Protein AF-A0A2Z6NHW0-F1 (afdb_monomer)

Foldseek 3Di:
DPPVPDPCVLLPDLVSLVVLLCQQVDPCQHQVNLVVLLCVCVVCLPVVLVVVVVVLVVVLVVVVVVVVVVVVVPPPDDDDDPPVVVVVVVVVSVVVVVVSVVVRDD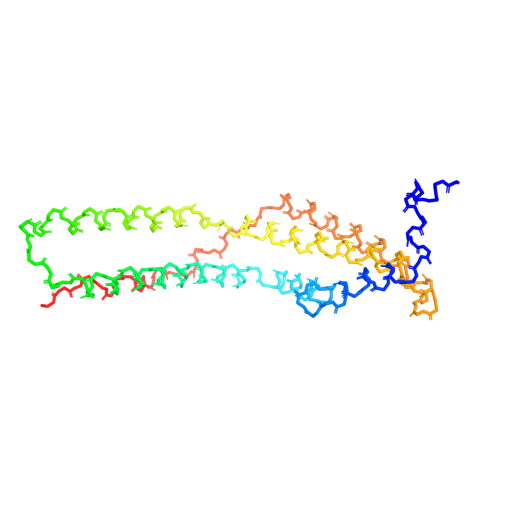SLRVSLVSLVVSLVSNLSNLVSCLRRPDCVVDPPVRSVVSVVVNVVSVVVSVVSVPDDDDPPPPPDDDDDDPVVVPPDDD

Solvent-accessible surface area (backbone atoms only — not comparable to full-atom values): 11177 Å² total; per-residue (Å²): 132,82,74,86,78,45,83,71,59,54,70,73,38,65,67,54,34,50,54,57,49,50,54,32,65,31,83,86,71,3,37,69,37,32,50,52,54,48,50,53,43,70,75,39,52,66,60,53,45,51,51,54,51,50,53,51,52,51,53,50,52,55,54,51,54,59,55,54,56,59,53,69,78,56,75,85,70,90,74,90,72,68,77,70,57,61,52,55,58,50,53,55,46,52,51,52,54,50,52,50,61,70,64,57,67,52,68,58,57,46,51,54,50,53,49,50,60,37,47,53,53,36,46,53,29,51,53,49,48,68,73,52,53,59,70,90,80,47,58,69,77,63,57,63,48,50,62,54,50,48,53,50,51,52,52,48,51,57,50,56,72,71,52,80,71,78,82,89,74,78,87,69,71,94,72,72,66,79,75,66,77,78,74,78,85,129

Sequence (186 aa):
MKVDSYRCLNDVFLDYRASNLLRCFAPLSGWKHCLKSMIVLLEDPSKQYRSYKLDIENSIMSSIQFVRQKHDDTEHVKNDNPVKRDQHTKDEYLSYKENIKNSIMTLERFVKQKFSDIGEKLKVCMQTLYTHLPTSLIPFEEMKKIPIAIDLLTSLESSLSKAKLKQTLDDYADGESIFDCLGRPY

Mean predicted aligned error: 12.7 Å

Organism: Trifolium subterraneum (NCBI:txid3900)

Structure (mmCIF, N/CA/C/O backbone):
data_AF-A0A2Z6NHW0-F1
#
_entry.id   AF-A0A2Z6NHW0-F1
#
loop_
_atom_site.group_PDB
_atom_site.id
_atom_site.type_symbol
_atom_site.label_atom_id
_atom_site.label_alt_id
_atom_site.label_comp_id
_atom_site.label_asym_id
_atom_site.label_entity_id
_atom_site.label_seq_id
_atom_site.pdbx_PDB_ins_code
_atom_site.Cartn_x
_atom_site.Cartn_y
_atom_site.Cartn_z
_atom_site.occupancy
_atom_site.B_iso_or_equiv
_atom_site.auth_seq_id
_atom_site.auth_comp_id
_atom_site.auth_asym_id
_atom_site.auth_atom_id
_atom_site.pdbx_PDB_model_num
ATOM 1 N N . MET A 1 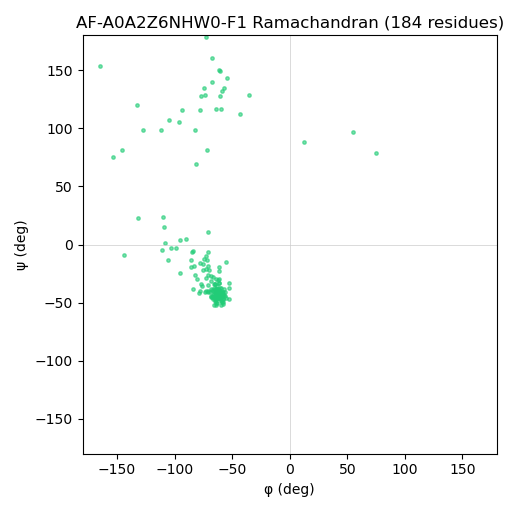1 ? 41.801 -9.537 -11.442 1.00 47.91 1 MET A N 1
ATOM 2 C CA . MET A 1 1 ? 40.993 -8.299 -11.367 1.00 47.91 1 MET A CA 1
ATOM 3 C C . MET A 1 1 ? 39.678 -8.672 -10.689 1.00 47.91 1 MET A C 1
ATOM 5 O O . MET A 1 1 ? 39.006 -9.550 -11.208 1.00 47.91 1 MET A O 1
ATOM 9 N N . LYS A 1 2 ? 39.374 -8.152 -9.488 1.00 49.69 2 LYS A N 1
ATOM 10 C CA . LYS A 1 2 ? 38.121 -8.470 -8.771 1.00 49.69 2 LYS A CA 1
ATOM 11 C C . LYS A 1 2 ? 37.019 -7.576 -9.325 1.00 49.69 2 LYS A C 1
ATOM 13 O O . LYS A 1 2 ? 36.951 -6.400 -8.995 1.00 49.69 2 LYS A O 1
ATOM 18 N N . VAL A 1 3 ? 36.238 -8.132 -10.236 1.00 60.50 3 VAL A N 1
ATOM 19 C CA . VAL A 1 3 ? 35.175 -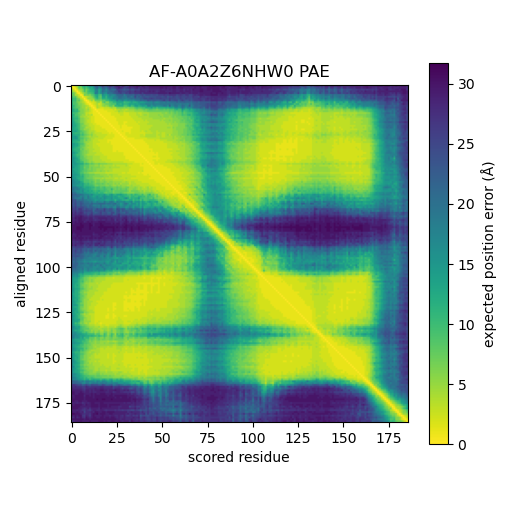7.432 -10.965 1.00 60.50 3 VAL A CA 1
ATOM 20 C C . VAL A 1 3 ? 33.940 -7.197 -10.067 1.00 60.50 3 VAL A C 1
ATOM 22 O O . VAL A 1 3 ? 33.164 -6.276 -10.303 1.00 60.50 3 VAL A O 1
ATOM 25 N N . ASP A 1 4 ? 33.849 -7.920 -8.948 1.00 59.28 4 ASP A N 1
ATOM 26 C CA . ASP A 1 4 ? 32.742 -7.881 -7.979 1.00 59.28 4 ASP A CA 1
ATOM 27 C C . ASP A 1 4 ? 32.657 -6.589 -7.138 1.00 59.28 4 ASP A C 1
ATOM 29 O O . ASP A 1 4 ? 31.718 -6.410 -6.365 1.00 59.28 4 ASP A O 1
ATOM 33 N N . SER A 1 5 ? 33.630 -5.673 -7.241 1.00 60.44 5 SER A N 1
ATOM 34 C CA . SER A 1 5 ? 33.655 -4.441 -6.434 1.00 60.44 5 SER A CA 1
ATOM 35 C C . SER A 1 5 ? 32.818 -3.289 -7.002 1.00 60.44 5 SER A C 1
ATOM 37 O O . SER A 1 5 ? 32.700 -2.247 -6.355 1.00 60.44 5 SER A O 1
ATOM 39 N N . TYR A 1 6 ? 32.241 -3.435 -8.199 1.00 67.94 6 TYR A N 1
ATOM 40 C CA . TYR A 1 6 ? 31.422 -2.394 -8.826 1.00 67.94 6 TYR A CA 1
ATOM 41 C C . TYR A 1 6 ? 29.935 -2.638 -8.553 1.00 67.94 6 TYR A C 1
ATOM 43 O O . TYR A 1 6 ? 29.317 -3.495 -9.176 1.00 67.94 6 TYR A O 1
ATOM 51 N N . ARG A 1 7 ? 29.332 -1.843 -7.653 1.00 60.62 7 ARG A N 1
ATOM 52 C CA . ARG A 1 7 ? 27.903 -1.956 -7.283 1.00 60.62 7 ARG A CA 1
ATOM 53 C C . ARG A 1 7 ? 26.945 -1.935 -8.481 1.00 60.62 7 ARG A C 1
ATOM 55 O O . ARG A 1 7 ? 25.938 -2.626 -8.442 1.00 60.62 7 ARG A O 1
ATOM 62 N N . CYS A 1 8 ? 27.281 -1.193 -9.535 1.00 62.97 8 CYS A N 1
ATOM 63 C CA . CYS A 1 8 ? 26.443 -1.049 -10.728 1.00 62.97 8 CYS A CA 1
ATOM 64 C C . CYS A 1 8 ? 26.643 -2.174 -11.757 1.00 62.97 8 CYS A C 1
ATOM 66 O O . CYS A 1 8 ? 25.939 -2.220 -12.761 1.00 62.97 8 CYS A O 1
ATOM 68 N N . LEU A 1 9 ? 27.617 -3.071 -11.554 1.00 75.69 9 LEU A N 1
ATOM 69 C CA . LEU A 1 9 ? 27.847 -4.179 -12.481 1.00 75.69 9 LEU A CA 1
ATOM 70 C C . LEU A 1 9 ? 26.750 -5.241 -12.364 1.00 75.69 9 LEU A C 1
ATOM 72 O O . LEU A 1 9 ? 26.410 -5.890 -13.344 1.00 75.69 9 LEU A O 1
ATOM 76 N N . ASN A 1 10 ? 26.135 -5.381 -11.191 1.00 69.88 10 ASN A N 1
ATOM 77 C CA . ASN A 1 10 ? 25.020 -6.310 -11.036 1.00 69.88 10 ASN A CA 1
ATOM 78 C C . ASN A 1 10 ? 23.826 -5.929 -11.926 1.00 69.88 10 ASN A C 1
ATOM 80 O O . ASN A 1 10 ? 23.131 -6.806 -12.434 1.00 69.88 10 ASN A O 1
ATOM 84 N N . ASP A 1 11 ? 23.650 -4.634 -12.197 1.00 70.81 11 ASP A N 1
ATOM 85 C CA . ASP A 1 11 ? 22.531 -4.108 -12.979 1.00 70.81 11 ASP A CA 1
ATOM 86 C C . ASP A 1 11 ? 22.611 -4.441 -14.479 1.00 70.81 11 ASP A C 1
ATOM 88 O O . ASP A 1 11 ? 21.583 -4.389 -15.157 1.00 70.81 11 ASP A O 1
ATOM 92 N N . VAL A 1 12 ? 23.785 -4.816 -15.015 1.00 76.81 12 VAL A N 1
ATOM 93 C CA . VAL A 1 12 ? 23.919 -5.272 -16.417 1.00 76.81 12 VAL A CA 1
ATOM 94 C C . VAL A 1 12 ? 23.572 -6.748 -16.605 1.00 76.81 12 VAL A C 1
ATOM 96 O O . VAL A 1 12 ? 23.258 -7.147 -17.728 1.00 76.81 12 VAL A O 1
ATOM 99 N N . PHE A 1 13 ? 23.558 -7.558 -15.542 1.00 85.25 13 PHE A N 1
ATOM 100 C CA . PHE A 1 13 ? 23.176 -8.965 -15.658 1.00 85.25 13 PHE A CA 1
ATOM 101 C C . PHE A 1 13 ? 21.658 -9.120 -15.772 1.00 85.25 13 PHE A C 1
ATOM 103 O O . PHE A 1 13 ? 20.886 -8.635 -14.939 1.00 85.25 13 PHE A O 1
ATOM 110 N N . LEU A 1 14 ? 21.226 -9.846 -16.805 1.00 87.00 14 LEU A N 1
ATOM 111 C CA . LEU A 1 14 ? 19.809 -10.062 -17.089 1.00 87.00 14 LEU A CA 1
ATOM 112 C C . LEU A 1 14 ? 19.093 -10.771 -15.933 1.00 87.00 14 LEU A C 1
ATOM 114 O O . LEU A 1 14 ? 17.997 -10.357 -15.567 1.00 87.00 14 LEU A O 1
ATOM 118 N N . ASP A 1 15 ? 19.725 -11.773 -15.323 1.00 88.88 15 ASP A N 1
ATOM 119 C CA . ASP A 1 15 ? 19.128 -12.553 -14.233 1.00 88.88 15 ASP A CA 1
ATOM 120 C C . ASP A 1 15 ? 18.857 -11.699 -12.991 1.00 88.88 15 ASP A C 1
ATOM 122 O O . ASP A 1 15 ? 17.810 -11.825 -12.352 1.00 88.88 15 ASP A O 1
ATOM 126 N N . TYR A 1 16 ? 19.760 -10.765 -12.681 1.00 89.56 16 TYR A N 1
ATOM 127 C CA . TYR A 1 16 ? 19.578 -9.824 -11.580 1.00 89.56 16 TYR A CA 1
ATOM 128 C C . TYR A 1 16 ? 18.387 -8.890 -11.840 1.00 89.56 16 TYR A C 1
ATOM 130 O O . TYR A 1 16 ? 17.499 -8.751 -10.993 1.00 89.56 16 TYR A O 1
ATOM 138 N N . ARG A 1 17 ? 18.305 -8.319 -13.051 1.00 89.69 17 ARG A N 1
ATOM 139 C CA . ARG A 1 17 ? 17.165 -7.487 -13.474 1.00 89.69 17 ARG A CA 1
ATOM 140 C C . ARG A 1 17 ? 15.852 -8.268 -13.434 1.00 89.69 17 ARG A C 1
ATOM 142 O O . ARG A 1 17 ? 14.859 -7.764 -12.912 1.00 89.69 17 ARG A O 1
ATOM 149 N N . ALA A 1 18 ? 15.845 -9.492 -13.960 1.00 91.31 18 ALA A N 1
ATOM 150 C CA . ALA A 1 18 ? 14.673 -10.358 -13.993 1.00 91.31 18 ALA A CA 1
ATOM 151 C C . ALA A 1 18 ? 14.190 -10.711 -12.579 1.00 91.31 18 ALA A C 1
ATOM 153 O O . ALA A 1 18 ? 12.994 -10.619 -12.307 1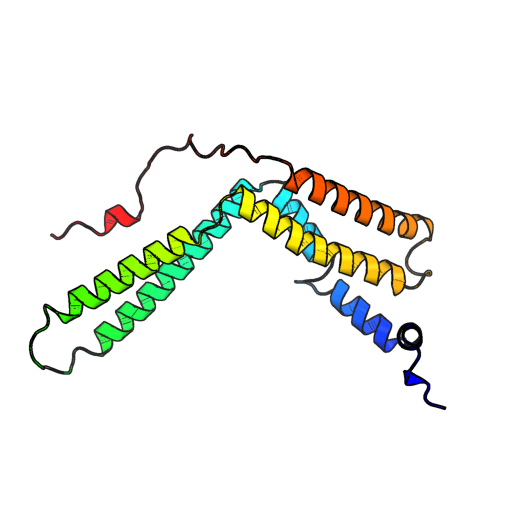.00 91.31 18 ALA A O 1
ATOM 154 N N . SER A 1 19 ? 15.106 -11.027 -11.660 1.00 92.81 19 SER A N 1
ATOM 155 C CA . SER A 1 19 ? 14.791 -11.300 -10.251 1.00 92.81 19 SER A CA 1
ATOM 156 C C . SER A 1 19 ? 14.140 -10.096 -9.557 1.00 92.81 19 SER A C 1
ATOM 158 O O . SER A 1 19 ? 13.097 -10.224 -8.907 1.00 92.81 19 SER A O 1
ATOM 160 N N . ASN A 1 20 ? 14.692 -8.897 -9.756 1.00 92.44 20 ASN A N 1
ATOM 161 C CA . ASN A 1 20 ? 14.129 -7.667 -9.198 1.00 92.44 20 ASN A CA 1
ATOM 162 C C . ASN A 1 20 ? 12.739 -7.346 -9.772 1.00 92.44 20 ASN A C 1
ATOM 164 O O . ASN A 1 20 ? 11.813 -7.011 -9.025 1.00 92.44 20 ASN A O 1
ATOM 168 N N . LEU A 1 21 ? 12.560 -7.506 -11.086 1.00 93.31 21 LEU A N 1
ATOM 169 C CA . LEU A 1 21 ? 11.264 -7.323 -11.739 1.00 93.31 21 LEU A CA 1
ATOM 170 C C . LEU A 1 21 ? 10.234 -8.357 -11.263 1.00 93.31 21 LEU A C 1
ATOM 172 O O . LEU A 1 21 ? 9.097 -7.984 -10.976 1.00 93.31 21 LEU A O 1
ATOM 176 N N . LEU A 1 22 ? 10.618 -9.627 -11.103 1.00 94.94 22 LEU A N 1
ATOM 177 C CA . LEU A 1 22 ? 9.725 -10.693 -10.633 1.00 94.94 22 LEU A CA 1
ATOM 178 C C . LEU A 1 22 ? 9.091 -10.346 -9.280 1.00 94.94 22 LEU A C 1
ATOM 180 O O . LEU A 1 22 ? 7.889 -10.534 -9.091 1.00 94.94 22 LEU A O 1
ATOM 184 N N . ARG A 1 23 ? 9.870 -9.762 -8.361 1.00 94.38 23 ARG A N 1
ATOM 185 C CA . ARG A 1 23 ? 9.359 -9.276 -7.068 1.00 94.38 23 ARG A CA 1
ATOM 186 C C . ARG A 1 23 ? 8.309 -8.176 -7.238 1.00 94.38 23 ARG A C 1
ATOM 188 O O . ARG A 1 23 ? 7.307 -8.181 -6.530 1.00 94.38 23 ARG A O 1
ATOM 195 N N . CYS A 1 24 ? 8.497 -7.271 -8.198 1.00 95.56 24 CYS A N 1
ATOM 196 C CA . CYS A 1 24 ? 7.542 -6.197 -8.485 1.00 95.56 24 CYS A CA 1
ATOM 197 C C . CYS A 1 24 ? 6.249 -6.702 -9.133 1.00 95.56 24 CYS A C 1
ATOM 199 O O . CYS A 1 24 ? 5.209 -6.066 -8.972 1.00 95.56 24 CYS A O 1
ATOM 201 N N . PHE A 1 25 ? 6.287 -7.830 -9.841 1.00 95.00 25 PHE A N 1
ATOM 202 C CA . PHE A 1 25 ? 5.110 -8.448 -10.460 1.00 95.00 25 PHE A CA 1
ATOM 203 C C . PHE A 1 25 ? 4.465 -9.545 -9.598 1.00 95.00 25 PHE A C 1
ATOM 205 O O . PHE A 1 25 ? 3.488 -10.160 -10.026 1.00 95.00 25 PHE A O 1
ATOM 212 N N . ALA A 1 26 ? 4.959 -9.771 -8.376 1.00 95.94 26 ALA A N 1
ATOM 213 C CA . ALA A 1 26 ? 4.407 -10.762 -7.462 1.00 95.94 26 ALA A CA 1
ATOM 214 C C . ALA A 1 26 ? 2.918 -10.474 -7.145 1.00 95.94 26 ALA A C 1
ATOM 216 O O . ALA A 1 26 ? 2.580 -9.345 -6.777 1.00 95.94 26 ALA A O 1
ATOM 217 N N . PRO A 1 27 ? 2.009 -11.468 -7.209 1.00 95.75 27 PRO A N 1
ATOM 218 C CA . PRO A 1 27 ? 0.566 -11.226 -7.080 1.00 95.75 27 PRO A CA 1
ATOM 219 C C . PRO A 1 27 ? 0.115 -10.614 -5.745 1.00 95.75 27 PRO A C 1
ATOM 221 O O . PRO A 1 27 ? -0.889 -9.905 -5.707 1.00 95.75 27 PRO A O 1
ATOM 224 N N . LEU A 1 28 ? 0.839 -10.894 -4.656 1.00 93.81 28 LEU A N 1
ATOM 225 C CA . LEU A 1 28 ? 0.457 -10.521 -3.285 1.00 93.81 28 LEU A CA 1
ATOM 226 C C . LEU A 1 28 ? 1.346 -9.438 -2.659 1.00 93.81 28 LEU A C 1
ATOM 228 O O . LEU A 1 28 ? 1.094 -9.000 -1.544 1.00 93.81 28 LEU A O 1
ATOM 232 N N . SER A 1 29 ? 2.404 -9.017 -3.346 1.00 93.06 29 SER A N 1
ATOM 233 C CA . SER A 1 29 ? 3.377 -8.053 -2.812 1.00 93.06 29 SER A CA 1
ATOM 234 C C . SER A 1 29 ? 3.921 -7.084 -3.857 1.00 93.06 29 SER A C 1
ATOM 236 O O . SER A 1 29 ? 4.590 -6.119 -3.498 1.00 93.06 29 SER A O 1
ATOM 238 N N . GLY A 1 30 ? 3.614 -7.310 -5.133 1.00 96.31 30 GLY A N 1
ATOM 239 C CA . GLY A 1 30 ? 4.035 -6.467 -6.237 1.00 96.31 30 GLY A CA 1
ATOM 240 C C . GLY A 1 30 ? 3.295 -5.133 -6.307 1.00 96.31 30 GLY A C 1
ATOM 241 O O . GLY A 1 30 ? 2.369 -4.850 -5.538 1.00 96.31 30 GLY A O 1
ATOM 242 N N . TRP A 1 31 ? 3.673 -4.316 -7.289 1.00 95.88 31 TRP A N 1
ATOM 243 C CA . TRP A 1 31 ? 3.193 -2.940 -7.434 1.00 95.88 31 TRP A CA 1
ATOM 244 C C . TRP A 1 31 ? 1.671 -2.861 -7.573 1.00 95.88 31 TRP A C 1
ATOM 246 O O . TRP A 1 31 ? 1.042 -2.013 -6.948 1.00 95.88 31 TRP A O 1
ATOM 256 N N . LYS A 1 32 ? 1.057 -3.777 -8.336 1.00 96.44 32 LYS A N 1
ATOM 257 C CA . LYS A 1 32 ? -0.396 -3.798 -8.565 1.00 96.44 32 LYS A CA 1
ATOM 258 C C . LYS A 1 32 ? -1.162 -4.121 -7.285 1.00 96.44 32 LYS A C 1
ATOM 260 O O . LYS A 1 32 ? -2.194 -3.509 -7.020 1.00 96.44 32 LYS A O 1
ATOM 265 N N . HIS A 1 33 ? -0.648 -5.061 -6.491 1.00 97.25 33 HIS A N 1
ATOM 266 C CA . HIS A 1 33 ? -1.216 -5.379 -5.187 1.00 97.25 33 HIS A CA 1
ATOM 267 C C . HIS A 1 33 ? -1.116 -4.171 -4.256 1.00 97.25 33 HIS A C 1
ATOM 269 O O . HIS A 1 33 ? -2.124 -3.744 -3.702 1.00 97.25 33 HIS A O 1
ATOM 275 N N . CYS A 1 34 ? 0.073 -3.574 -4.143 1.00 97.25 34 CYS A N 1
ATOM 276 C CA . CYS A 1 34 ? 0.286 -2.419 -3.276 1.00 97.25 34 CYS A CA 1
ATOM 277 C C . CYS A 1 34 ? -0.573 -1.219 -3.698 1.00 97.25 34 CYS A C 1
ATOM 279 O O . CYS A 1 34 ? -1.179 -0.579 -2.846 1.00 97.25 34 CYS A O 1
ATOM 281 N N . LEU A 1 35 ? -0.701 -0.954 -5.001 1.00 97.06 35 LEU A N 1
ATOM 282 C CA . LEU A 1 35 ? -1.530 0.133 -5.521 1.00 97.06 35 LEU A CA 1
ATOM 283 C C . LEU A 1 35 ? -3.005 -0.094 -5.189 1.00 97.06 35 LEU A C 1
ATOM 285 O O . LEU A 1 35 ? -3.667 0.814 -4.697 1.00 97.06 35 LEU A O 1
ATOM 289 N N . LYS A 1 36 ? -3.507 -1.31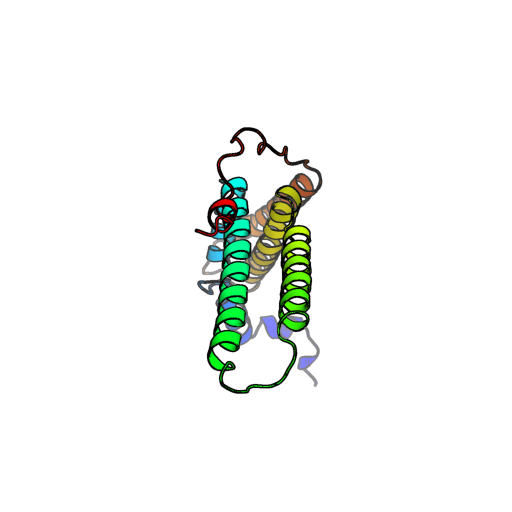6 -5.398 1.00 97.81 36 LYS A N 1
ATOM 290 C CA . LYS A 1 36 ? -4.878 -1.678 -5.025 1.00 97.81 36 LYS A CA 1
ATOM 291 C C . LYS A 1 36 ? -5.108 -1.500 -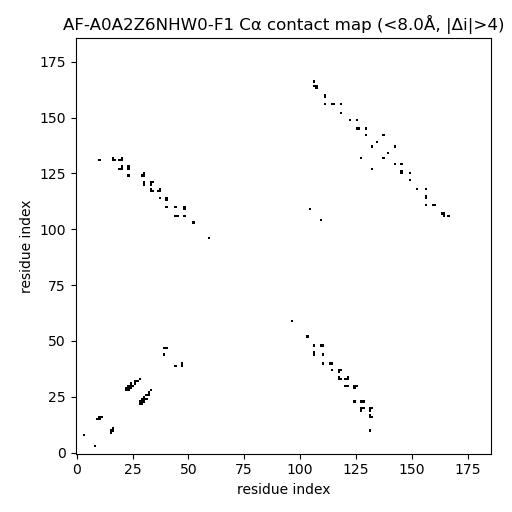3.523 1.00 97.81 36 LYS A C 1
ATOM 293 O O . LYS A 1 36 ? -6.119 -0.927 -3.136 1.00 97.81 36 LYS A O 1
ATOM 298 N N . SER A 1 37 ? -4.170 -1.945 -2.692 1.00 97.06 37 SER A N 1
ATOM 299 C CA . SER A 1 37 ? -4.247 -1.784 -1.237 1.00 97.06 37 SER A CA 1
ATOM 300 C C . SER A 1 37 ? -4.223 -0.311 -0.813 1.00 97.06 37 SER A C 1
ATOM 302 O O . SER A 1 37 ? -4.967 0.064 0.088 1.00 97.06 37 SER A O 1
ATOM 304 N N . MET A 1 38 ? -3.428 0.534 -1.480 1.00 97.50 38 MET A N 1
ATOM 305 C CA . MET A 1 38 ? -3.410 1.981 -1.239 1.00 97.50 38 MET A CA 1
ATOM 306 C C . MET A 1 38 ? -4.752 2.625 -1.599 1.00 97.50 38 MET A C 1
ATOM 308 O O . MET A 1 38 ? -5.296 3.383 -0.804 1.00 97.50 38 MET A O 1
ATOM 312 N N . ILE A 1 39 ? -5.304 2.300 -2.772 1.00 97.06 39 ILE A N 1
ATOM 313 C CA . ILE A 1 39 ? -6.607 2.815 -3.218 1.00 97.06 39 ILE A CA 1
ATOM 314 C C . ILE A 1 39 ? -7.689 2.444 -2.205 1.00 97.06 39 ILE A C 1
ATOM 316 O O . ILE A 1 39 ? -8.375 3.322 -1.700 1.00 97.06 39 ILE A O 1
ATOM 320 N N . VAL A 1 40 ? -7.772 1.166 -1.830 1.00 97.12 40 VAL A N 1
ATOM 321 C CA . VAL A 1 40 ? -8.761 0.679 -0.860 1.00 97.12 40 VAL A CA 1
ATOM 322 C C . VAL A 1 40 ? -8.614 1.363 0.509 1.00 97.12 40 VAL A C 1
ATOM 324 O O . VAL A 1 40 ? -9.620 1.650 1.156 1.00 97.12 40 VAL A O 1
ATOM 327 N N . LEU A 1 41 ? -7.382 1.642 0.956 1.00 95.94 41 LEU A N 1
ATOM 328 C CA . LEU A 1 41 ? -7.133 2.391 2.193 1.00 95.94 41 LEU A CA 1
ATOM 329 C C . LEU A 1 41 ? -7.648 3.832 2.107 1.00 95.94 41 LEU A C 1
ATOM 331 O O . LEU A 1 41 ? -8.189 4.329 3.089 1.00 95.94 41 LEU A O 1
ATOM 335 N N . LEU A 1 42 ? -7.452 4.498 0.967 1.00 93.94 42 LEU A N 1
ATOM 336 C CA . LEU A 1 42 ? -7.827 5.899 0.766 1.00 93.94 42 LEU A CA 1
ATOM 337 C C . LEU A 1 42 ? -9.320 6.088 0.460 1.00 93.94 42 LEU A C 1
ATOM 339 O O . LEU A 1 42 ? -9.871 7.125 0.820 1.00 93.94 42 LEU A O 1
ATOM 343 N N . GLU A 1 43 ? -9.968 5.109 -0.175 1.00 95.44 43 GLU A N 1
ATOM 344 C CA . GLU A 1 43 ? -11.407 5.127 -0.474 1.00 95.44 43 GLU A CA 1
ATOM 345 C C . GLU A 1 43 ? -12.259 5.053 0.798 1.00 95.44 43 GLU A C 1
ATOM 347 O O . GLU A 1 43 ? -13.195 5.834 0.956 1.00 95.44 43 GLU A O 1
ATOM 352 N N . ASP A 1 44 ? -11.935 4.129 1.710 1.00 93.81 44 ASP A N 1
ATOM 353 C CA . ASP A 1 44 ? -12.657 3.975 2.977 1.00 93.81 44 ASP A CA 1
ATOM 354 C C . ASP A 1 44 ? -11.718 3.549 4.126 1.00 93.81 44 ASP A C 1
ATOM 356 O O . ASP A 1 44 ? -11.649 2.368 4.507 1.00 93.81 44 ASP A O 1
ATOM 360 N N . PRO A 1 45 ? -10.997 4.518 4.723 1.00 92.06 45 PRO A N 1
ATOM 361 C CA . PRO A 1 45 ? -10.092 4.252 5.837 1.00 92.06 45 PRO A CA 1
ATOM 362 C C . PRO A 1 45 ? -10.821 3.692 7.067 1.00 92.06 45 PRO A C 1
ATOM 364 O O . PRO A 1 45 ? -10.270 2.873 7.807 1.00 92.06 45 PRO A O 1
ATOM 367 N N . SER A 1 46 ? -12.070 4.115 7.284 1.00 92.19 46 SER A N 1
ATOM 368 C CA . SER A 1 46 ? -12.892 3.709 8.426 1.00 92.19 46 SER A CA 1
ATOM 369 C C . SER A 1 46 ? -13.273 2.236 8.345 1.00 92.19 46 SER A C 1
ATOM 371 O O . SER A 1 46 ? -13.157 1.519 9.341 1.00 92.19 46 SER A O 1
ATOM 373 N N . LYS A 1 47 ? -13.683 1.752 7.169 1.00 93.19 47 LYS A N 1
ATOM 374 C CA . LYS A 1 47 ? -13.982 0.332 6.951 1.00 93.19 47 LYS A CA 1
ATOM 375 C C . LYS A 1 47 ? -12.743 -0.539 7.107 1.00 93.19 47 LYS A C 1
ATOM 377 O O . LYS A 1 47 ? -12.816 -1.552 7.797 1.00 93.19 47 LYS A O 1
ATOM 382 N N . GLN A 1 48 ? -11.607 -0.127 6.544 1.00 94.38 48 GLN A N 1
ATOM 383 C CA . GLN A 1 48 ? -10.334 -0.838 6.726 1.00 94.38 48 GLN A CA 1
ATOM 384 C C . GLN A 1 48 ? -9.943 -0.940 8.204 1.00 94.38 48 GLN A C 1
ATOM 386 O O . GLN A 1 48 ? -9.515 -1.994 8.674 1.00 94.38 48 GLN A O 1
ATOM 391 N N . TYR A 1 49 ? -10.149 0.135 8.959 1.00 94.75 49 TYR A N 1
ATOM 392 C CA . TYR A 1 49 ? -9.894 0.145 10.391 1.00 94.75 49 TYR A CA 1
ATOM 393 C C . TYR A 1 49 ? -10.868 -0.734 11.191 1.00 94.75 49 TYR A C 1
ATOM 395 O O . TYR A 1 49 ? -10.448 -1.411 12.130 1.00 94.75 49 TYR A O 1
ATOM 403 N N . ARG A 1 50 ? -12.155 -0.779 10.817 1.00 93.75 50 ARG A N 1
ATOM 404 C CA . ARG A 1 50 ? -13.130 -1.712 11.414 1.00 93.75 50 ARG A CA 1
ATOM 405 C C . ARG A 1 50 ? -12.731 -3.167 11.168 1.00 93.75 50 ARG A C 1
ATOM 407 O O . ARG A 1 50 ? -12.746 -3.947 12.113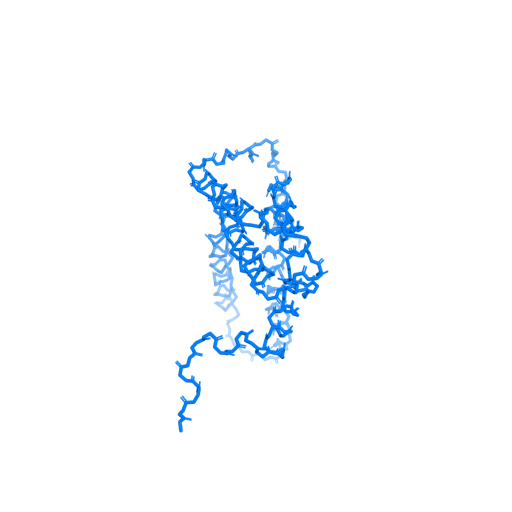 1.00 93.75 50 ARG A O 1
ATOM 414 N N . SER A 1 51 ? -12.319 -3.509 9.945 1.00 93.19 51 SER A N 1
ATOM 415 C CA . SER A 1 51 ? -11.785 -4.841 9.630 1.00 93.19 51 SER A CA 1
ATOM 416 C C . SER A 1 51 ? -10.565 -5.179 10.485 1.00 93.19 51 SER A C 1
ATOM 418 O O . SER A 1 51 ? -10.545 -6.227 11.112 1.00 93.19 51 SER A O 1
ATOM 420 N N . TYR A 1 52 ? -9.607 -4.255 10.610 1.00 93.56 52 TYR A N 1
ATOM 421 C CA . TYR A 1 52 ? -8.441 -4.428 11.483 1.00 93.56 52 TYR A CA 1
ATOM 422 C C . TYR A 1 52 ? -8.818 -4.719 12.945 1.00 93.56 52 TYR A C 1
ATOM 424 O O . TYR A 1 52 ? -8.241 -5.614 13.561 1.00 93.56 52 TYR A O 1
ATOM 432 N N . LYS A 1 53 ? -9.793 -3.990 13.504 1.00 90.94 53 LYS A N 1
ATOM 433 C CA . LYS A 1 53 ? -10.283 -4.255 14.864 1.00 90.94 53 LYS A CA 1
ATOM 434 C C . LYS A 1 53 ? -10.913 -5.639 14.983 1.00 90.94 53 LYS A C 1
ATOM 436 O O . LYS A 1 53 ? -10.589 -6.365 15.918 1.00 90.94 53 LYS A O 1
ATOM 441 N N . LEU A 1 54 ? -11.768 -5.999 14.028 1.00 90.31 54 LEU A N 1
ATOM 442 C CA . LEU A 1 54 ? -12.454 -7.287 14.018 1.00 90.31 54 LEU A CA 1
ATOM 443 C C . LEU A 1 54 ? -11.465 -8.456 13.893 1.00 90.31 54 LEU A C 1
ATOM 445 O O . LEU A 1 54 ? -11.615 -9.460 14.580 1.00 90.31 54 LEU A O 1
ATOM 449 N N . ASP A 1 55 ? -10.423 -8.319 13.070 1.00 89.75 55 ASP A N 1
ATOM 450 C CA . ASP A 1 55 ? -9.372 -9.333 12.924 1.00 89.75 55 ASP A CA 1
ATOM 451 C C . ASP A 1 55 ? -8.610 -9.552 14.240 1.00 89.75 55 ASP A C 1
ATOM 453 O O . ASP A 1 55 ? -8.325 -10.692 14.615 1.00 89.75 55 ASP A O 1
ATOM 457 N N . ILE A 1 56 ? -8.326 -8.473 14.978 1.00 87.00 56 ILE A N 1
ATOM 458 C CA . ILE A 1 56 ? -7.722 -8.560 16.314 1.00 87.00 56 ILE A CA 1
ATOM 459 C C . ILE A 1 56 ? -8.665 -9.268 17.285 1.00 87.00 56 ILE A C 1
ATOM 461 O O . ILE A 1 56 ? -8.243 -10.196 17.973 1.00 87.00 56 ILE A O 1
ATOM 465 N N . GLU A 1 57 ? -9.935 -8.868 17.332 1.00 84.00 57 GLU A N 1
ATOM 466 C CA . GLU A 1 57 ? -10.937 -9.488 18.205 1.00 84.00 57 GLU A CA 1
ATOM 467 C C . GLU A 1 57 ? -11.091 -10.984 17.908 1.00 84.00 57 GLU A C 1
ATOM 469 O O . GLU A 1 57 ? -11.045 -11.801 18.827 1.00 84.00 57 GLU A O 1
ATOM 474 N N . ASN A 1 58 ? -11.162 -11.366 16.633 1.00 85.69 58 ASN A N 1
ATOM 475 C CA . ASN A 1 58 ? -11.225 -12.764 16.211 1.00 85.69 58 ASN A CA 1
ATOM 476 C C . ASN A 1 58 ? -9.960 -13.543 16.601 1.00 85.69 58 ASN A C 1
ATOM 478 O O . ASN A 1 58 ? -10.057 -14.671 17.090 1.00 85.69 58 ASN A O 1
ATOM 482 N N . SER A 1 59 ? -8.774 -12.945 16.449 1.00 84.06 59 SER A N 1
ATOM 483 C CA . SER A 1 59 ? -7.507 -13.549 16.881 1.00 84.06 59 SER A CA 1
ATOM 484 C C . SER A 1 59 ? -7.473 -13.789 18.394 1.00 84.06 59 SER A C 1
ATOM 486 O O . SER A 1 59 ? -6.980 -14.828 18.848 1.00 84.06 59 SER A O 1
ATOM 488 N N . ILE A 1 60 ? -8.013 -12.852 19.181 1.00 79.12 60 ILE A N 1
ATOM 489 C CA . ILE A 1 60 ? -8.163 -13.004 20.632 1.00 79.12 60 ILE A CA 1
ATOM 490 C C . ILE A 1 60 ? -9.119 -14.164 20.921 1.00 79.12 60 ILE A C 1
ATOM 492 O O . ILE A 1 60 ? -8.749 -15.085 21.645 1.00 79.12 60 ILE A O 1
ATOM 496 N N . MET A 1 61 ? -10.310 -14.169 20.317 1.00 79.44 61 MET A N 1
ATOM 497 C CA . MET A 1 61 ? -11.320 -15.210 20.540 1.00 79.44 61 MET A CA 1
ATOM 498 C C . MET A 1 61 ? -10.797 -16.611 20.200 1.00 79.44 61 MET A C 1
ATOM 500 O O . MET A 1 61 ? -10.970 -17.536 20.995 1.00 79.44 61 MET A O 1
ATOM 504 N N . SER A 1 62 ? -10.080 -16.755 19.083 1.00 81.12 62 SER A N 1
ATOM 505 C CA . SER A 1 62 ? -9.440 -18.019 18.700 1.00 81.12 62 SER A CA 1
ATOM 506 C C . SER A 1 62 ? -8.378 -18.465 19.709 1.00 81.12 62 SER A C 1
ATOM 508 O O . SER A 1 62 ? -8.309 -19.648 20.043 1.00 81.12 62 SER A O 1
ATOM 510 N N . SER A 1 63 ? -7.559 -17.539 20.217 1.00 74.06 63 SER A N 1
ATOM 511 C CA . SER A 1 63 ? -6.533 -17.861 21.218 1.00 74.06 63 SER A CA 1
ATOM 512 C C . SER A 1 63 ? -7.163 -18.308 22.542 1.00 74.06 63 SER A C 1
ATOM 514 O O . SER A 1 63 ? -6.680 -19.241 23.180 1.00 74.06 63 SER A O 1
ATOM 516 N N . ILE A 1 64 ? -8.285 -17.697 22.929 1.00 70.50 64 ILE A N 1
ATOM 517 C CA . ILE A 1 64 ? -9.040 -18.056 24.137 1.00 70.50 64 ILE A CA 1
ATOM 518 C C . ILE A 1 64 ? -9.642 -19.456 24.012 1.00 70.50 64 ILE A C 1
ATOM 520 O O . ILE A 1 64 ? -9.553 -20.251 24.949 1.00 70.50 64 ILE A O 1
ATOM 524 N N . GLN A 1 65 ? -10.250 -19.766 22.865 1.00 72.50 65 GLN A N 1
ATOM 525 C CA . GLN A 1 65 ? -10.839 -21.081 22.619 1.00 72.50 65 GLN A CA 1
ATOM 526 C C . GLN A 1 65 ? -9.787 -22.193 22.732 1.00 72.50 65 GLN A C 1
ATOM 528 O O . GLN A 1 65 ? -10.043 -23.214 23.367 1.00 72.50 65 GLN A O 1
ATOM 533 N N . PHE A 1 66 ? -8.584 -21.957 22.205 1.00 71.81 66 PHE A N 1
ATOM 534 C CA . PHE A 1 66 ? -7.470 -22.899 22.303 1.00 71.81 66 PHE A CA 1
ATOM 535 C C . PHE A 1 66 ? -7.019 -23.156 23.752 1.00 71.81 66 PHE A C 1
ATOM 537 O O . PHE A 1 66 ? -6.700 -24.290 24.106 1.00 71.81 66 PHE A O 1
ATOM 544 N N . VAL A 1 67 ? -7.010 -22.127 24.610 1.00 68.38 67 VAL A N 1
ATOM 545 C CA . VAL A 1 67 ? -6.672 -22.286 26.037 1.00 68.38 67 VAL A CA 1
ATOM 546 C C . VAL A 1 67 ? -7.742 -23.098 26.768 1.00 68.38 67 VAL A C 1
ATOM 548 O O . VAL A 1 67 ? -7.394 -24.031 27.485 1.00 68.38 67 VAL A O 1
ATOM 551 N N . ARG A 1 68 ? -9.034 -22.808 26.550 1.00 66.06 68 ARG A N 1
ATOM 552 C CA . ARG A 1 68 ? -10.145 -23.541 27.192 1.00 66.06 68 ARG A CA 1
ATOM 553 C C . ARG A 1 68 ? -10.125 -25.033 26.861 1.00 66.06 68 ARG A C 1
ATOM 555 O O . ARG A 1 68 ? -10.275 -25.856 27.754 1.00 66.06 68 ARG A O 1
ATOM 562 N N . GLN A 1 69 ? -9.852 -25.372 25.604 1.00 60.84 69 GLN A N 1
ATOM 563 C CA . GLN A 1 69 ? -9.838 -26.758 25.142 1.00 60.84 69 GLN A CA 1
ATOM 564 C C . GLN A 1 69 ? -8.731 -27.600 25.805 1.00 60.84 69 GLN A C 1
ATOM 566 O O . GLN A 1 69 ? -8.952 -28.761 26.123 1.00 60.84 69 GLN A O 1
ATOM 571 N N . LYS A 1 70 ? -7.568 -27.005 26.115 1.00 60.28 70 LYS A N 1
ATOM 572 C CA . LYS A 1 70 ? -6.507 -27.692 26.875 1.00 60.28 70 LYS A CA 1
ATOM 573 C C . LYS A 1 70 ? -6.875 -27.981 28.333 1.00 60.28 70 LYS A C 1
ATOM 575 O O . LYS A 1 70 ? -6.306 -28.899 28.923 1.00 60.28 70 LYS A O 1
ATOM 580 N N . HIS A 1 71 ? -7.762 -27.185 28.926 1.00 56.81 71 HIS A N 1
ATOM 581 C CA . HIS A 1 71 ? -8.190 -27.382 30.309 1.00 56.81 71 HIS A CA 1
ATOM 582 C C . HIS A 1 71 ? -9.211 -28.521 30.429 1.00 56.81 71 HIS A C 1
ATOM 584 O O . HIS A 1 71 ? -9.043 -29.351 31.320 1.00 56.81 71 HIS A O 1
ATOM 590 N N . ASP A 1 72 ? -10.154 -28.636 29.487 1.00 51.56 72 ASP A N 1
ATOM 591 C CA . ASP A 1 72 ? -11.133 -29.738 29.456 1.00 51.56 72 ASP A CA 1
ATOM 592 C C . ASP A 1 72 ? -10.467 -31.114 29.252 1.00 51.56 72 ASP A C 1
ATOM 594 O O . ASP A 1 72 ? -10.858 -32.094 29.884 1.00 51.56 72 ASP A O 1
ATOM 598 N N . ASP A 1 73 ? -9.396 -31.197 28.453 1.00 53.34 73 ASP A N 1
ATOM 599 C CA . ASP A 1 73 ? -8.670 -32.459 28.222 1.00 53.34 73 ASP A CA 1
ATOM 600 C C . ASP A 1 73 ? -7.836 -32.929 29.441 1.00 53.34 73 ASP A C 1
ATOM 602 O O . ASP A 1 73 ? -7.370 -34.072 29.478 1.00 53.34 73 ASP A O 1
ATOM 606 N N . THR A 1 74 ? -7.626 -32.071 30.452 1.00 51.12 74 THR A N 1
ATOM 607 C CA . THR A 1 74 ? -6.720 -32.337 31.592 1.00 51.12 74 THR A CA 1
ATOM 608 C C . THR A 1 74 ? -7.460 -32.720 32.894 1.00 51.12 74 THR A C 1
ATOM 610 O O . THR A 1 74 ? -6.819 -33.093 33.880 1.00 51.12 74 THR A O 1
ATOM 613 N N . GLU A 1 75 ? -8.800 -32.724 32.928 1.00 50.41 75 GLU A N 1
ATOM 614 C CA . GLU A 1 75 ? -9.606 -32.953 34.151 1.00 50.41 75 GLU A CA 1
ATOM 615 C C . GLU A 1 75 ? -9.613 -34.394 34.722 1.00 50.41 75 GLU A C 1
ATOM 617 O O . GLU A 1 75 ? -10.347 -34.695 35.665 1.00 50.41 75 GLU A O 1
ATOM 622 N N . HIS A 1 76 ? -8.751 -35.305 34.259 1.00 49.56 76 HIS A N 1
ATOM 623 C CA . HIS A 1 76 ? -8.653 -36.652 34.846 1.00 49.56 76 HIS A CA 1
ATOM 624 C C . HIS A 1 76 ? -7.640 -36.820 35.996 1.00 49.56 76 HIS A C 1
ATOM 626 O O . HIS A 1 76 ? -7.513 -37.929 36.522 1.00 49.56 76 HIS A O 1
ATOM 632 N N . VAL A 1 77 ? -6.972 -35.762 36.477 1.00 49.94 77 VAL A N 1
ATOM 633 C CA . VAL A 1 77 ? -6.053 -35.861 37.633 1.00 49.94 77 VAL A CA 1
ATOM 634 C C . VAL A 1 77 ? -6.606 -35.126 38.857 1.00 49.94 77 VAL A C 1
ATOM 636 O O . VAL A 1 77 ? -6.460 -33.917 39.012 1.00 49.94 77 VAL A O 1
ATOM 639 N N . LYS A 1 78 ? -7.220 -35.893 39.765 1.00 56.38 78 LYS A N 1
ATOM 640 C CA . LYS A 1 78 ? -7.661 -35.445 41.095 1.00 56.38 78 LYS A CA 1
ATOM 641 C C . LYS A 1 78 ? -6.450 -35.050 41.950 1.00 56.38 78 LYS A C 1
ATOM 643 O O . LYS A 1 78 ? -5.643 -35.919 42.271 1.00 56.38 78 LYS A O 1
ATOM 648 N N . ASN A 1 79 ? -6.337 -33.782 42.346 1.00 45.81 79 ASN A N 1
ATOM 649 C CA . ASN A 1 79 ? -5.683 -33.397 43.603 1.00 45.81 79 ASN A CA 1
ATOM 650 C C . ASN A 1 79 ? -6.008 -31.952 44.021 1.00 45.81 79 ASN A C 1
ATOM 652 O O . ASN A 1 79 ? -6.326 -31.101 43.193 1.00 45.81 79 ASN A O 1
ATOM 656 N N . ASP A 1 80 ? -5.931 -31.731 45.332 1.00 50.62 80 ASP A N 1
ATOM 657 C CA . ASP A 1 80 ? -6.693 -30.770 46.135 1.00 50.62 80 ASP A CA 1
ATOM 658 C C . ASP A 1 80 ? -6.554 -29.262 45.815 1.00 50.62 80 ASP A C 1
ATOM 660 O O . ASP A 1 80 ? -5.497 -28.754 45.434 1.00 50.62 80 ASP A O 1
ATOM 664 N N . ASN A 1 81 ? -7.658 -28.549 46.101 1.00 50.69 81 ASN A N 1
ATOM 665 C CA . ASN A 1 81 ? -7.941 -27.102 46.014 1.00 50.69 81 ASN A CA 1
ATOM 666 C C . ASN A 1 81 ? -8.173 -26.488 44.608 1.00 50.69 81 ASN A C 1
ATOM 668 O O . ASN A 1 81 ? -7.311 -25.765 44.100 1.00 50.69 81 ASN A O 1
ATOM 672 N N . PRO A 1 82 ? -9.383 -26.657 44.027 1.00 49.47 82 PRO A N 1
ATOM 673 C CA . PRO A 1 82 ? -9.755 -26.103 42.714 1.00 49.47 82 PRO A CA 1
ATOM 674 C C . PRO A 1 82 ? -9.930 -24.568 42.705 1.00 49.47 82 PRO A C 1
ATOM 676 O O . PRO A 1 82 ? -9.507 -23.889 41.775 1.00 49.47 82 PRO A O 1
ATOM 679 N N . VAL A 1 83 ? -10.439 -23.979 43.795 1.00 49.88 83 VAL A N 1
ATOM 680 C CA . VAL A 1 83 ? -10.917 -22.578 43.821 1.00 49.88 83 VAL A CA 1
ATOM 681 C C . VAL A 1 83 ? -9.812 -21.524 43.626 1.00 49.88 83 VAL A C 1
ATOM 683 O O . VAL A 1 83 ? -10.071 -20.439 43.115 1.00 49.88 83 VAL A O 1
ATOM 686 N N . LYS A 1 84 ? -8.562 -21.814 44.015 1.00 49.84 84 LYS A N 1
ATOM 687 C CA . LYS A 1 84 ? -7.445 -20.852 43.886 1.00 49.84 84 LYS A CA 1
ATOM 688 C C . LYS A 1 84 ? -6.769 -20.883 42.512 1.00 49.84 84 LYS A C 1
ATOM 690 O O . LYS A 1 84 ? -6.081 -19.926 42.169 1.00 49.84 84 LYS A O 1
ATOM 695 N N . ARG A 1 85 ? -6.940 -21.968 41.748 1.00 47.94 85 ARG A N 1
ATOM 696 C CA . ARG A 1 85 ? -6.307 -22.147 40.433 1.00 47.94 85 ARG A CA 1
ATOM 697 C C . ARG A 1 85 ? -7.126 -21.459 39.331 1.00 47.94 85 ARG A C 1
ATOM 699 O O . ARG A 1 85 ? -6.540 -20.768 38.506 1.00 47.94 85 ARG A O 1
ATOM 706 N N . ASP A 1 86 ? -8.456 -21.518 39.420 1.00 51.78 86 ASP A N 1
ATOM 707 C CA . ASP A 1 86 ? -9.377 -20.892 38.454 1.00 51.78 86 ASP A CA 1
ATOM 708 C C . ASP A 1 86 ? -9.324 -19.357 38.440 1.00 51.78 86 ASP A C 1
ATOM 710 O O . ASP A 1 86 ? -9.466 -18.730 37.388 1.00 51.78 86 ASP A O 1
ATOM 714 N N . GLN A 1 87 ? -9.090 -18.728 39.596 1.00 55.28 87 GLN A N 1
ATOM 715 C CA . GLN A 1 87 ? -9.024 -17.268 39.692 1.00 55.28 87 GLN A CA 1
ATOM 716 C C . GLN A 1 87 ? -7.747 -16.708 39.036 1.00 55.28 87 GLN A C 1
ATOM 718 O O . GLN A 1 87 ? -7.819 -15.722 38.306 1.00 55.28 87 GLN A O 1
ATOM 723 N N . HIS A 1 88 ? -6.602 -17.383 39.208 1.00 54.78 88 HIS A N 1
ATOM 724 C CA . HIS A 1 88 ? -5.318 -16.977 38.618 1.00 54.78 88 HIS A CA 1
ATOM 725 C C . HIS A 1 88 ? -5.368 -16.979 37.083 1.00 54.78 88 HIS A C 1
ATOM 727 O O . HIS A 1 88 ? -4.898 -16.044 36.438 1.00 54.78 88 HIS A O 1
ATOM 733 N N . THR A 1 89 ? -6.006 -17.992 36.491 1.00 60.06 89 THR A N 1
ATOM 734 C CA . THR A 1 89 ? -6.166 -18.108 35.034 1.00 60.06 89 THR A CA 1
ATOM 735 C C . THR A 1 89 ? -7.108 -17.038 34.468 1.00 60.06 89 THR A C 1
ATOM 737 O O . THR A 1 89 ? -6.919 -16.571 33.344 1.00 60.06 89 THR A O 1
ATOM 740 N N . LYS A 1 90 ? -8.108 -16.600 35.246 1.00 67.56 90 LYS A N 1
ATOM 741 C CA . LYS A 1 90 ? -9.059 -15.549 34.847 1.00 67.56 90 LYS A CA 1
ATOM 742 C C . LYS A 1 90 ? -8.451 -14.144 34.930 1.00 67.56 90 LYS A C 1
ATOM 744 O O . LYS A 1 90 ? -8.724 -13.316 34.059 1.00 67.56 90 LYS A O 1
ATOM 749 N N . ASP A 1 91 ? -7.599 -13.900 35.922 1.00 70.25 91 ASP A N 1
ATOM 750 C CA . ASP A 1 91 ? -6.907 -12.621 36.108 1.00 70.25 91 ASP A CA 1
ATOM 751 C C . ASP A 1 91 ? -5.786 -12.427 35.065 1.00 70.25 91 ASP A C 1
ATOM 753 O O . ASP A 1 91 ? -5.685 -11.358 34.456 1.00 70.25 91 ASP A O 1
ATOM 757 N N . GLU A 1 92 ? -5.011 -13.476 34.752 1.00 66.50 92 GLU A N 1
ATOM 758 C CA . GLU A 1 92 ? -4.053 -13.468 33.628 1.00 66.50 92 GLU A CA 1
ATOM 759 C C . GLU A 1 92 ? -4.753 -13.244 32.275 1.00 66.50 92 GLU A C 1
ATOM 761 O O . GLU A 1 92 ? -4.256 -12.509 31.418 1.00 66.50 92 GLU A O 1
ATOM 766 N N . TYR A 1 93 ? -5.945 -13.819 32.099 1.00 70.25 93 TYR A N 1
ATOM 767 C CA . TYR A 1 93 ? -6.786 -13.630 30.917 1.00 70.25 93 TYR A CA 1
ATOM 768 C C . TYR A 1 93 ? -7.284 -12.186 30.760 1.00 70.25 93 TYR A C 1
ATOM 770 O O . TYR A 1 93 ? -7.187 -11.617 29.668 1.00 70.25 93 TYR A O 1
ATOM 778 N N . LEU A 1 94 ? -7.819 -11.585 31.831 1.00 76.06 94 LEU A N 1
ATOM 779 C CA . LEU A 1 94 ? -8.286 -10.196 31.809 1.00 76.06 94 LEU A CA 1
ATOM 780 C C . LEU A 1 94 ? -7.119 -9.252 31.509 1.00 76.06 94 LEU A C 1
ATOM 782 O O . LEU A 1 94 ? -7.249 -8.391 30.640 1.00 76.06 94 LEU A O 1
ATOM 786 N N . SER A 1 95 ? -5.959 -9.508 32.118 1.00 79.44 95 SER A N 1
ATOM 787 C CA . SER A 1 95 ? -4.715 -8.784 31.851 1.00 79.44 95 SER A CA 1
ATOM 788 C C . SER A 1 95 ? -4.266 -8.890 30.386 1.00 79.44 95 SER A C 1
ATOM 790 O O . SER A 1 95 ? -3.927 -7.880 29.767 1.00 79.44 95 SER A O 1
ATOM 792 N N . TYR A 1 96 ? -4.301 -10.080 29.775 1.00 73.81 96 TYR A N 1
ATOM 793 C CA . TYR A 1 96 ? -3.944 -10.255 28.360 1.00 73.81 96 TYR A CA 1
ATOM 794 C C . TYR A 1 96 ? -4.936 -9.558 27.417 1.00 73.81 96 TYR A C 1
ATOM 796 O O . TYR A 1 96 ? -4.525 -8.845 26.497 1.00 73.81 96 TYR A O 1
ATOM 804 N N . LYS A 1 97 ? -6.244 -9.713 27.667 1.00 73.12 97 LYS A N 1
ATOM 805 C CA . LYS A 1 97 ? -7.304 -9.053 26.888 1.00 73.12 97 LYS A CA 1
ATOM 806 C C . LYS A 1 97 ? -7.171 -7.533 26.953 1.00 73.12 97 LYS A C 1
ATOM 808 O O . LYS A 1 97 ? -7.295 -6.860 25.930 1.00 73.12 97 LYS A O 1
ATOM 813 N N . GLU A 1 98 ? -6.908 -6.996 28.137 1.00 78.94 98 GLU A N 1
ATOM 814 C CA . GLU A 1 98 ? -6.737 -5.564 28.357 1.00 78.94 98 GLU A CA 1
ATOM 815 C C . GLU A 1 98 ? -5.448 -5.043 27.715 1.00 78.94 98 GLU A C 1
ATOM 817 O O . GLU A 1 98 ? -5.480 -4.024 27.027 1.00 78.94 98 GLU A O 1
ATOM 822 N N . ASN A 1 99 ? -4.345 -5.792 27.798 1.00 77.62 99 ASN A N 1
ATOM 823 C CA . ASN A 1 99 ? -3.105 -5.462 27.093 1.00 77.62 99 ASN A CA 1
ATOM 824 C C . ASN A 1 99 ? -3.280 -5.409 25.570 1.00 77.62 99 ASN A C 1
ATOM 826 O O . ASN A 1 99 ? -2.766 -4.488 24.933 1.00 77.62 99 ASN A O 1
ATOM 830 N N . ILE A 1 100 ? -4.023 -6.346 24.970 1.00 74.00 100 ILE A N 1
ATOM 831 C CA . ILE A 1 100 ? -4.296 -6.282 23.528 1.00 74.00 100 ILE A CA 1
ATOM 832 C C . ILE A 1 100 ? -5.253 -5.142 23.197 1.00 74.00 100 ILE A C 1
ATOM 834 O O . ILE A 1 100 ? -5.017 -4.412 22.239 1.00 74.00 100 ILE A O 1
ATOM 838 N N . LYS A 1 101 ? -6.295 -4.914 24.000 1.00 77.31 101 LYS A N 1
ATOM 839 C CA . LYS A 1 101 ? -7.179 -3.757 23.803 1.00 77.31 101 LYS A CA 1
ATOM 840 C C . LYS A 1 101 ? -6.390 -2.442 23.832 1.00 77.31 101 LYS A C 1
ATOM 842 O O . LYS A 1 101 ? -6.643 -1.567 23.008 1.00 77.31 101 LYS A O 1
ATOM 847 N N . ASN A 1 102 ? -5.392 -2.347 24.708 1.00 78.19 102 ASN A N 1
ATOM 848 C CA . ASN A 1 102 ? -4.483 -1.206 24.808 1.00 78.19 102 ASN A CA 1
ATOM 849 C C . ASN A 1 102 ? -3.469 -1.130 23.651 1.00 78.19 102 ASN A C 1
ATOM 851 O O . ASN A 1 102 ? -2.944 -0.051 23.375 1.00 78.19 102 ASN A O 1
ATOM 855 N N . SER A 1 103 ? -3.200 -2.239 22.952 1.00 80.62 103 SER A N 1
ATOM 856 C CA . SER A 1 103 ? -2.333 -2.263 21.767 1.00 80.62 103 SER A CA 1
ATOM 857 C C . SER A 1 103 ? -3.068 -1.920 20.465 1.00 80.62 103 SER A C 1
ATOM 859 O O . SER A 1 103 ? -2.418 -1.605 19.461 1.00 80.62 103 SER A O 1
ATOM 861 N N . ILE A 1 104 ? -4.409 -1.910 20.471 1.00 87.88 104 ILE A N 1
ATOM 862 C CA . ILE A 1 104 ? -5.216 -1.476 19.327 1.00 87.88 104 ILE A CA 1
ATOM 863 C C . ILE A 1 104 ? -4.874 -0.021 18.998 1.00 87.88 104 ILE A C 1
ATOM 865 O O . ILE A 1 104 ? -5.094 0.910 19.770 1.00 87.88 104 ILE A O 1
ATOM 869 N N . MET A 1 105 ? -4.335 0.173 17.798 1.00 90.44 105 MET A N 1
ATOM 870 C CA . MET A 1 105 ? -4.030 1.489 17.257 1.00 90.44 105 MET A CA 1
ATOM 871 C C . MET A 1 105 ? -5.297 2.333 17.130 1.00 90.44 105 MET A C 1
ATOM 873 O O . MET A 1 105 ? -6.360 1.806 16.831 1.00 90.44 105 MET A O 1
ATOM 877 N N . THR A 1 106 ? -5.174 3.654 17.264 1.00 92.44 106 THR A N 1
ATOM 878 C CA . THR A 1 106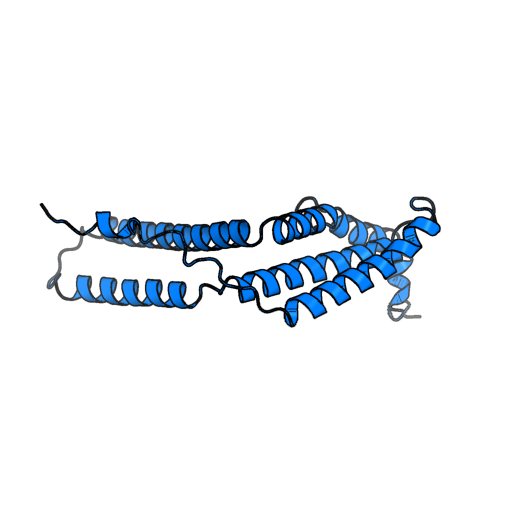 ? -6.239 4.580 16.853 1.00 92.44 106 THR A CA 1
ATOM 879 C C . THR A 1 106 ? -6.397 4.576 15.331 1.00 92.44 106 THR A C 1
ATOM 881 O O . THR A 1 106 ? -5.456 4.226 14.616 1.00 92.44 106 THR A O 1
ATOM 884 N N . LEU A 1 107 ? -7.548 5.033 14.817 1.00 91.56 107 LEU A N 1
ATOM 885 C CA . LEU A 1 107 ? -7.780 5.173 13.370 1.00 91.56 107 LEU A CA 1
ATOM 886 C C . LEU A 1 107 ? -6.663 5.991 12.711 1.00 91.56 107 LEU A C 1
ATOM 888 O O . LEU A 1 107 ? -6.099 5.583 11.703 1.00 91.56 107 LEU A O 1
ATOM 892 N N . GLU A 1 108 ? -6.303 7.122 13.318 1.00 91.69 108 GLU A N 1
ATOM 893 C CA . GLU A 1 108 ? -5.237 7.986 12.818 1.00 91.69 108 GLU A CA 1
ATOM 894 C C . GLU A 1 108 ? -3.899 7.254 12.716 1.00 91.69 108 GLU A C 1
ATOM 896 O O . GLU A 1 108 ? -3.256 7.278 11.664 1.00 91.69 108 GLU A O 1
ATOM 901 N N . ARG A 1 109 ? -3.493 6.567 13.788 1.00 92.81 109 ARG A N 1
ATOM 902 C CA . ARG A 1 109 ? -2.226 5.836 13.811 1.00 92.81 109 ARG A CA 1
ATOM 903 C C . 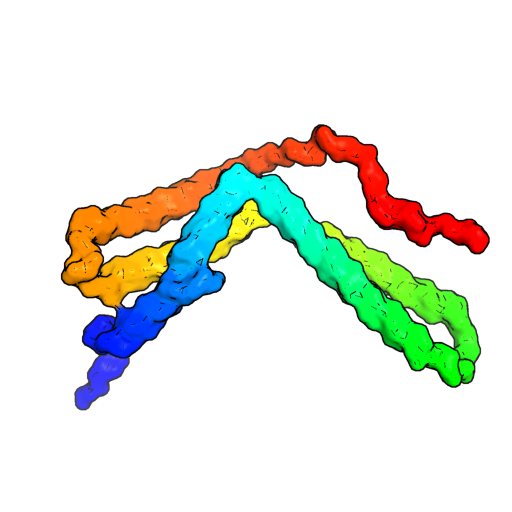ARG A 1 109 ? -2.244 4.681 12.809 1.00 92.81 109 ARG A C 1
ATOM 905 O O . ARG A 1 109 ? -1.248 4.464 12.125 1.00 92.81 109 ARG A O 1
ATOM 912 N N . PHE A 1 110 ? -3.365 3.966 12.711 1.00 94.38 110 PHE A N 1
ATOM 913 C CA . PHE A 1 110 ? -3.561 2.871 11.764 1.00 94.38 110 PHE A CA 1
ATOM 914 C C . PHE A 1 110 ? -3.400 3.352 10.319 1.00 94.38 110 PHE A C 1
ATOM 916 O O . PHE A 1 110 ? -2.595 2.790 9.580 1.00 94.38 110 PHE A O 1
ATOM 923 N N . VAL A 1 111 ? -4.109 4.417 9.931 1.00 94.56 111 VAL A N 1
ATOM 924 C CA . VAL A 1 111 ? -4.057 4.955 8.565 1.00 94.56 111 VAL A CA 1
ATOM 925 C C . VAL A 1 111 ? -2.654 5.456 8.235 1.00 94.56 111 VAL A C 1
ATOM 927 O O . VAL A 1 111 ? -2.131 5.107 7.180 1.00 94.56 111 VAL A O 1
ATOM 930 N N . LYS A 1 112 ? -2.011 6.206 9.143 1.00 94.25 112 LYS A N 1
ATOM 931 C CA . LYS A 1 112 ? -0.639 6.704 8.942 1.00 94.25 112 LYS A CA 1
ATOM 932 C C . LYS A 1 112 ? 0.358 5.560 8.747 1.00 94.25 112 LYS A C 1
ATOM 934 O O . LYS A 1 112 ? 1.130 5.589 7.792 1.00 94.25 112 LYS A O 1
ATOM 939 N N . GLN A 1 113 ? 0.304 4.538 9.603 1.00 94.56 113 GLN A N 1
ATOM 940 C CA . GLN A 1 113 ? 1.195 3.383 9.499 1.00 94.56 113 GLN A CA 1
ATOM 941 C C . GLN A 1 113 ? 0.951 2.599 8.206 1.00 94.56 113 GLN A C 1
ATOM 943 O O . GLN A 1 113 ? 1.888 2.357 7.453 1.00 94.56 113 GLN A O 1
ATOM 948 N N . LYS A 1 114 ? -0.307 2.249 7.907 1.00 95.75 114 LYS A N 1
ATOM 949 C CA . LYS A 1 114 ? -0.650 1.483 6.701 1.00 95.75 114 LYS A CA 1
ATOM 950 C C . LYS A 1 114 ? -0.295 2.231 5.425 1.00 95.75 114 LYS A C 1
ATOM 952 O O . LYS A 1 114 ? 0.218 1.616 4.494 1.00 95.75 114 LYS A O 1
ATOM 957 N N . PHE A 1 115 ? -0.544 3.538 5.384 1.00 96.81 115 PHE A N 1
ATOM 958 C CA . PHE A 1 115 ? -0.158 4.366 4.250 1.00 96.81 115 PHE A CA 1
ATOM 959 C C . PHE A 1 115 ? 1.356 4.325 4.045 1.00 96.81 115 PHE A C 1
ATOM 961 O O . PHE A 1 115 ? 1.797 4.071 2.929 1.00 96.81 115 PHE A O 1
ATOM 968 N N . SER A 1 116 ? 2.143 4.521 5.106 1.00 96.12 116 SER A N 1
ATOM 969 C CA . SER A 1 116 ? 3.607 4.497 5.016 1.00 96.12 116 SER A CA 1
ATOM 970 C C . SER A 1 116 ? 4.121 3.121 4.569 1.00 96.12 116 SER A C 1
ATOM 972 O O . SER A 1 116 ? 4.877 3.029 3.602 1.00 96.12 116 SER A O 1
ATOM 974 N N . ASP A 1 117 ? 3.609 2.034 5.157 1.00 96.19 117 ASP A N 1
ATOM 975 C CA . ASP A 1 117 ? 3.998 0.660 4.808 1.00 96.19 117 ASP A CA 1
ATOM 976 C C . ASP A 1 117 ? 3.721 0.323 3.332 1.00 96.19 117 ASP A C 1
ATOM 978 O O . ASP A 1 117 ? 4.535 -0.313 2.655 1.00 96.19 117 ASP A O 1
ATOM 982 N N . ILE A 1 118 ? 2.541 0.699 2.826 1.00 97.44 118 ILE A N 1
ATOM 983 C CA . ILE A 1 118 ? 2.161 0.461 1.426 1.00 97.44 118 ILE A CA 1
ATOM 984 C C . ILE A 1 118 ? 2.935 1.411 0.505 1.00 97.44 118 ILE A C 1
ATOM 986 O O . ILE A 1 118 ? 3.388 1.001 -0.567 1.00 97.44 118 ILE A O 1
ATOM 990 N N . GLY A 1 119 ? 3.095 2.665 0.926 1.00 97.00 119 GLY A N 1
ATOM 991 C CA . GLY A 1 119 ? 3.804 3.705 0.197 1.00 97.00 119 GLY A CA 1
ATOM 992 C C . GLY A 1 119 ? 5.258 3.328 -0.058 1.00 97.00 119 GLY A C 1
ATOM 993 O O . GLY A 1 119 ? 5.712 3.411 -1.196 1.00 97.00 119 GLY A O 1
ATOM 994 N N . GLU A 1 120 ? 5.962 2.820 0.951 1.00 96.56 120 GLU A N 1
ATOM 995 C CA . GLU A 1 120 ? 7.353 2.383 0.807 1.00 96.56 120 GLU A CA 1
ATOM 996 C C . GLU A 1 120 ? 7.486 1.229 -0.195 1.00 96.56 120 GLU A C 1
ATOM 998 O O . GLU A 1 120 ? 8.317 1.267 -1.104 1.00 96.56 120 GLU A O 1
ATOM 1003 N N . LYS A 1 121 ? 6.588 0.238 -0.125 1.00 96.62 121 LYS A N 1
ATOM 1004 C CA . LYS A 1 121 ? 6.559 -0.866 -1.100 1.00 96.62 121 LYS A CA 1
ATOM 1005 C C . LYS A 1 121 ? 6.303 -0.369 -2.523 1.00 96.62 121 LYS A C 1
ATOM 1007 O O . LYS A 1 121 ? 6.927 -0.867 -3.464 1.00 96.62 121 LYS A O 1
ATOM 1012 N N . LEU A 1 122 ? 5.409 0.609 -2.691 1.00 96.94 122 LEU A N 1
ATOM 1013 C CA . LEU A 1 122 ? 5.151 1.242 -3.985 1.00 96.94 122 LEU A CA 1
ATOM 1014 C C . LEU A 1 122 ? 6.379 1.985 -4.509 1.00 96.94 122 LEU A C 1
ATOM 1016 O O . LEU A 1 122 ? 6.727 1.779 -5.671 1.00 96.94 122 LEU A O 1
ATOM 1020 N N . LYS A 1 123 ? 7.057 2.783 -3.673 1.00 96.25 123 LYS A N 1
ATOM 1021 C CA . LYS A 1 123 ? 8.287 3.505 -4.046 1.00 96.25 123 LYS A CA 1
ATOM 1022 C C . LYS A 1 123 ? 9.364 2.533 -4.523 1.00 96.25 123 LYS A C 1
ATOM 1024 O O . LYS A 1 123 ? 9.884 2.705 -5.625 1.00 96.25 123 LYS A O 1
ATOM 1029 N N . VAL A 1 124 ? 9.619 1.467 -3.760 1.00 95.75 124 VAL A N 1
ATOM 1030 C CA . VAL A 1 124 ? 10.581 0.418 -4.136 1.00 95.75 124 VAL A CA 1
ATOM 1031 C C . VAL A 1 124 ? 10.205 -0.218 -5.474 1.00 95.75 124 VAL A C 1
ATOM 1033 O O . VAL A 1 124 ? 11.057 -0.348 -6.354 1.00 95.75 124 VAL A O 1
ATOM 1036 N N . CYS A 1 125 ? 8.933 -0.581 -5.674 1.00 95.25 125 CYS A N 1
ATOM 1037 C CA . CYS A 1 125 ? 8.498 -1.164 -6.942 1.00 95.25 125 CYS A CA 1
ATOM 1038 C C . CYS A 1 125 ? 8.668 -0.192 -8.116 1.00 95.25 125 CYS A C 1
ATOM 1040 O O . CYS A 1 125 ? 9.185 -0.575 -9.161 1.00 95.25 125 CYS A O 1
ATOM 1042 N N . MET A 1 126 ? 8.251 1.062 -7.950 1.00 93.31 126 MET A N 1
ATOM 1043 C CA . MET A 1 126 ? 8.358 2.102 -8.973 1.00 93.31 126 MET A CA 1
ATOM 1044 C C . MET A 1 126 ? 9.815 2.352 -9.375 1.00 93.31 126 MET A C 1
ATOM 1046 O O . MET A 1 126 ? 10.123 2.363 -10.565 1.00 93.31 126 MET A O 1
ATOM 1050 N N . GLN A 1 127 ? 10.720 2.470 -8.400 1.00 93.19 127 GLN A N 1
ATOM 1051 C CA . GLN A 1 127 ? 12.159 2.608 -8.646 1.00 93.19 127 GLN A CA 1
ATOM 1052 C C . GLN A 1 127 ? 12.728 1.388 -9.376 1.00 93.19 127 GLN A C 1
ATOM 1054 O O . GLN A 1 127 ? 13.477 1.527 -10.339 1.00 93.19 127 GLN A O 1
ATOM 1059 N N . THR A 1 128 ? 12.332 0.187 -8.960 1.00 92.88 128 THR A N 1
ATOM 1060 C CA . THR A 1 128 ? 12.780 -1.064 -9.583 1.00 92.88 128 THR A CA 1
ATOM 1061 C C . THR A 1 128 ? 12.322 -1.158 -11.041 1.00 92.88 128 THR A C 1
ATOM 1063 O O . THR A 1 128 ? 13.109 -1.521 -11.916 1.00 92.88 128 THR A O 1
ATOM 1066 N N . LEU A 1 129 ? 11.066 -0.797 -11.319 1.00 90.88 129 LEU A N 1
ATOM 1067 C CA . LEU A 1 129 ? 10.516 -0.749 -12.674 1.00 90.88 129 LEU A CA 1
ATOM 1068 C C . LEU A 1 129 ? 11.246 0.294 -13.528 1.00 90.88 129 LEU A C 1
ATOM 1070 O O . LEU A 1 129 ? 11.629 -0.013 -14.651 1.00 90.88 129 LEU A O 1
ATOM 1074 N N . TYR A 1 130 ? 11.496 1.489 -12.992 1.00 89.44 130 TYR A N 1
ATOM 1075 C CA . TYR A 1 130 ? 12.222 2.545 -13.702 1.00 89.44 130 TYR A CA 1
ATOM 1076 C C . TYR A 1 130 ? 13.655 2.133 -14.076 1.00 89.44 130 TYR A C 1
ATOM 1078 O O . TYR A 1 130 ? 14.100 2.391 -15.191 1.00 89.44 130 TYR A O 1
ATOM 1086 N N . THR A 1 131 ? 14.368 1.461 -13.170 1.00 89.06 131 THR A N 1
ATOM 1087 C CA . THR A 1 131 ? 15.774 1.081 -13.380 1.00 89.06 131 THR A CA 1
ATOM 1088 C C . THR A 1 131 ? 15.931 -0.147 -14.272 1.00 89.06 131 THR A C 1
ATOM 1090 O O . THR A 1 131 ? 16.838 -0.206 -15.102 1.00 89.06 131 THR A O 1
ATOM 1093 N N . HIS A 1 132 ? 15.090 -1.167 -14.088 1.00 89.56 132 HIS A N 1
ATOM 1094 C CA . HIS A 1 132 ? 15.348 -2.483 -14.676 1.00 89.56 132 HIS A CA 1
ATOM 1095 C C . HIS A 1 132 ? 14.474 -2.822 -15.873 1.00 89.56 132 HIS A C 1
ATOM 1097 O O . HIS A 1 132 ? 14.802 -3.779 -16.583 1.00 89.56 132 HIS A O 1
ATOM 1103 N N . LEU A 1 133 ? 13.396 -2.085 -16.136 1.00 87.62 133 LEU A N 1
ATOM 1104 C CA . LEU A 1 133 ? 12.539 -2.405 -17.265 1.00 87.62 133 LEU A CA 1
ATOM 1105 C C . LEU A 1 133 ? 13.203 -2.004 -18.599 1.00 87.62 133 LEU A C 1
ATOM 1107 O O . LEU A 1 133 ? 13.771 -0.919 -18.709 1.00 87.62 133 LEU A O 1
ATOM 1111 N N . PRO A 1 134 ? 13.180 -2.872 -19.626 1.00 83.19 134 PRO A N 1
ATOM 1112 C CA . PRO A 1 134 ? 13.655 -2.517 -20.957 1.00 83.19 134 PRO A CA 1
ATOM 1113 C C . PRO A 1 134 ? 12.923 -1.296 -21.523 1.00 83.19 134 PRO A C 1
ATOM 1115 O O . PRO A 1 134 ? 11.694 -1.240 -21.519 1.00 83.19 134 PRO A O 1
ATOM 1118 N N . THR A 1 135 ? 13.675 -0.364 -22.106 1.00 81.75 135 THR A N 1
ATOM 1119 C CA . THR A 1 135 ? 13.130 0.817 -22.799 1.00 81.75 135 THR A CA 1
ATOM 1120 C C . THR A 1 135 ? 12.259 0.457 -24.004 1.00 81.75 135 THR A C 1
ATOM 1122 O O . THR A 1 135 ? 11.438 1.259 -24.432 1.00 81.75 135 THR A O 1
ATOM 1125 N N . SER A 1 136 ? 12.390 -0.763 -24.532 1.00 84.50 136 SER A N 1
ATOM 1126 C CA . SER A 1 136 ? 11.507 -1.305 -25.568 1.00 84.50 136 SER A CA 1
ATOM 1127 C C . SER A 1 136 ? 10.088 -1.610 -25.075 1.00 84.50 136 SER A C 1
ATOM 1129 O O . SER A 1 136 ? 9.181 -1.691 -25.898 1.00 84.50 136 SER A O 1
ATOM 1131 N N . LEU A 1 137 ? 9.878 -1.794 -23.764 1.00 80.38 137 LEU A N 1
ATOM 1132 C CA . LEU A 1 137 ? 8.575 -2.152 -23.189 1.00 80.38 137 LEU A CA 1
ATOM 1133 C C . LEU A 1 137 ? 7.779 -0.945 -22.689 1.00 80.38 137 LEU A C 1
ATOM 1135 O O . LEU A 1 137 ? 6.556 -1.032 -22.597 1.00 80.38 137 LEU A O 1
ATOM 1139 N N . ILE A 1 138 ? 8.445 0.164 -22.354 1.00 80.25 138 ILE A N 1
ATOM 1140 C CA . ILE A 1 138 ? 7.785 1.386 -21.888 1.00 80.25 138 ILE A CA 1
ATOM 1141 C C . ILE A 1 138 ? 8.349 2.595 -22.640 1.00 80.25 138 ILE A C 1
ATOM 1143 O O . ILE A 1 138 ? 9.542 2.885 -22.514 1.00 80.25 138 ILE A O 1
ATOM 1147 N N . PRO A 1 139 ? 7.500 3.338 -23.377 1.00 85.06 139 PRO A N 1
ATOM 1148 C CA . PRO A 1 139 ? 7.900 4.586 -24.009 1.00 85.06 139 PRO A CA 1
ATOM 1149 C C . PRO A 1 139 ? 8.499 5.563 -22.995 1.00 85.06 139 PRO A C 1
ATOM 1151 O O . PRO A 1 139 ? 8.023 5.683 -21.867 1.00 85.06 139 PRO A O 1
ATOM 1154 N N . PHE A 1 140 ? 9.509 6.321 -23.415 1.00 82.12 140 PHE A N 1
ATOM 1155 C CA . PHE A 1 140 ? 10.201 7.279 -22.550 1.00 82.12 140 PHE A CA 1
ATOM 1156 C C . PHE A 1 140 ? 9.253 8.266 -21.842 1.00 82.12 140 PHE A C 1
ATOM 1158 O O . PHE A 1 140 ? 9.442 8.567 -20.665 1.00 82.12 140 PHE A O 1
ATOM 1165 N N . GLU A 1 141 ? 8.193 8.711 -22.523 1.00 86.69 141 GLU A N 1
ATOM 1166 C CA . GLU A 1 141 ? 7.184 9.611 -21.944 1.00 86.69 141 GLU A CA 1
ATOM 1167 C C . GLU A 1 141 ? 6.407 8.992 -20.774 1.00 86.69 141 GLU A C 1
ATOM 1169 O O . GLU A 1 141 ? 6.020 9.698 -19.845 1.00 86.69 141 GLU A O 1
ATOM 1174 N N . GLU A 1 142 ? 6.225 7.672 -20.761 1.00 87.81 142 GLU A N 1
ATOM 1175 C CA . GLU A 1 142 ? 5.601 6.968 -19.640 1.00 87.81 142 GLU A CA 1
ATOM 1176 C C . GLU A 1 142 ? 6.581 6.800 -18.469 1.00 87.81 142 GLU A C 1
ATOM 1178 O O . GLU A 1 142 ? 6.187 6.933 -17.310 1.00 87.81 142 GLU A O 1
ATOM 1183 N N . MET A 1 143 ? 7.879 6.610 -18.741 1.00 86.12 143 MET A N 1
ATOM 1184 C CA . MET A 1 143 ? 8.897 6.529 -17.682 1.00 86.12 143 MET A CA 1
ATOM 1185 C C . MET A 1 143 ? 9.052 7.842 -16.904 1.00 86.12 143 MET A C 1
ATOM 1187 O O . MET A 1 143 ? 9.260 7.801 -15.691 1.00 86.12 143 MET A O 1
ATOM 1191 N N . LYS A 1 144 ? 8.885 9.005 -17.552 1.00 88.69 144 LYS A N 1
ATOM 1192 C CA . LYS A 1 144 ? 8.922 10.318 -16.871 1.00 88.69 144 LYS A CA 1
ATOM 1193 C C . LYS A 1 144 ? 7.835 10.485 -15.808 1.00 88.69 144 LYS A C 1
ATOM 1195 O O . LYS A 1 144 ? 7.994 11.298 -14.901 1.00 88.69 144 LYS A O 1
ATOM 1200 N N . LYS A 1 145 ? 6.741 9.724 -15.895 1.00 92.19 145 LYS A N 1
ATOM 1201 C CA . LYS A 1 145 ? 5.649 9.778 -14.914 1.00 92.19 145 LYS A CA 1
ATOM 1202 C C . LYS A 1 145 ? 6.014 9.086 -13.602 1.00 92.19 145 LYS A C 1
ATOM 1204 O O . LYS A 1 145 ? 5.422 9.408 -12.577 1.00 92.19 145 LYS A O 1
ATOM 1209 N N . ILE A 1 146 ? 6.988 8.169 -13.608 1.00 92.12 146 ILE A N 1
ATOM 1210 C CA . ILE A 1 146 ? 7.369 7.406 -12.413 1.00 92.12 146 ILE A CA 1
ATOM 1211 C C . ILE A 1 146 ? 7.975 8.311 -11.321 1.00 92.12 146 ILE A C 1
ATOM 1213 O O . ILE A 1 146 ? 7.460 8.275 -10.203 1.00 92.12 146 ILE A O 1
ATOM 1217 N N . PRO A 1 147 ? 8.989 9.159 -11.595 1.00 92.56 147 PRO A N 1
ATOM 1218 C CA . PRO A 1 147 ? 9.501 10.101 -10.595 1.00 92.56 147 PRO A CA 1
ATOM 1219 C C . PRO A 1 147 ? 8.415 11.035 -10.048 1.00 92.56 147 PRO A C 1
ATOM 1221 O O . PRO A 1 147 ? 8.289 11.187 -8.838 1.00 92.56 147 PRO A O 1
ATOM 1224 N N . ILE A 1 148 ? 7.554 11.562 -10.928 1.00 95.12 148 ILE A N 1
ATOM 1225 C CA . ILE A 1 148 ? 6.434 12.431 -10.538 1.00 95.12 148 ILE A CA 1
ATOM 1226 C C . ILE A 1 148 ? 5.491 11.698 -9.571 1.00 95.12 148 ILE A C 1
ATOM 1228 O O . ILE A 1 148 ? 5.074 12.259 -8.561 1.00 95.12 148 ILE A O 1
ATOM 1232 N N . ALA A 1 149 ? 5.168 10.431 -9.843 1.00 94.62 149 ALA A N 1
ATOM 1233 C CA . ALA A 1 149 ? 4.325 9.626 -8.963 1.00 94.62 149 ALA A CA 1
ATOM 1234 C C . ALA A 1 149 ? 4.967 9.393 -7.582 1.00 94.62 149 ALA A C 1
ATOM 1236 O O . ALA A 1 149 ? 4.266 9.454 -6.570 1.00 94.62 149 ALA A O 1
ATOM 1237 N N . ILE A 1 150 ? 6.285 9.170 -7.524 1.00 95.00 150 ILE A N 1
ATOM 1238 C CA . ILE A 1 150 ? 7.035 9.028 -6.264 1.00 95.00 150 ILE A CA 1
ATOM 1239 C C . ILE A 1 150 ? 6.982 10.332 -5.451 1.00 95.00 150 ILE A C 1
ATOM 1241 O O . ILE A 1 150 ? 6.737 10.292 -4.239 1.00 95.00 150 ILE A O 1
ATOM 1245 N N . ASP A 1 151 ? 7.150 11.481 -6.106 1.00 96.38 151 ASP A N 1
ATOM 1246 C CA . ASP A 1 151 ? 7.098 12.797 -5.459 1.00 96.38 151 ASP A CA 1
ATOM 1247 C C . ASP A 1 151 ? 5.698 13.112 -4.920 1.00 96.38 151 ASP A C 1
ATOM 1249 O O . ASP A 1 151 ? 5.546 13.579 -3.785 1.00 96.38 151 ASP A O 1
ATOM 1253 N N . LEU A 1 152 ? 4.657 12.796 -5.696 1.00 96.56 152 LEU A N 1
ATOM 1254 C CA . LEU A 1 152 ? 3.264 12.950 -5.277 1.00 96.56 152 LEU A CA 1
ATOM 1255 C C . LEU A 1 152 ? 2.935 12.051 -4.081 1.00 96.56 152 LEU A C 1
ATOM 1257 O O . LEU A 1 152 ? 2.330 12.516 -3.115 1.00 96.56 152 LEU A O 1
ATOM 1261 N N . LEU A 1 153 ? 3.372 10.790 -4.106 1.00 95.88 153 LEU A N 1
ATOM 1262 C CA . LEU A 1 153 ? 3.175 9.850 -3.003 1.00 95.88 153 LEU A CA 1
ATOM 1263 C C . LEU A 1 153 ? 3.862 10.336 -1.717 1.00 95.88 153 LEU A C 1
ATOM 1265 O O . LEU A 1 153 ? 3.267 10.295 -0.641 1.00 95.88 153 LEU A O 1
ATOM 1269 N N . THR A 1 154 ? 5.082 10.861 -1.833 1.00 96.00 154 THR A N 1
ATOM 1270 C CA . THR A 1 154 ? 5.846 11.426 -0.706 1.00 96.00 154 THR A CA 1
ATOM 1271 C C . THR A 1 154 ? 5.205 12.710 -0.165 1.00 96.00 154 THR A C 1
ATOM 1273 O O . THR A 1 154 ? 5.126 12.926 1.050 1.00 96.00 154 THR A O 1
ATOM 1276 N N . SER A 1 155 ? 4.683 13.553 -1.056 1.00 96.44 155 SER A N 1
ATOM 1277 C CA . SER A 1 155 ? 3.939 14.764 -0.689 1.00 96.44 155 SER A CA 1
ATOM 1278 C C . SER A 1 155 ? 2.634 14.433 0.036 1.00 96.44 155 SER A C 1
ATOM 1280 O O . SER A 1 155 ? 2.275 15.092 1.021 1.00 96.44 155 SER A O 1
ATOM 1282 N N . LEU A 1 156 ? 1.940 13.385 -0.412 1.00 94.44 156 LEU A N 1
ATOM 1283 C CA . LEU A 1 156 ? 0.723 12.895 0.226 1.00 94.44 156 LEU A CA 1
ATOM 1284 C C . LEU A 1 156 ? 1.021 12.316 1.614 1.00 94.44 156 LEU A C 1
ATOM 1286 O O . LEU A 1 156 ? 0.328 12.665 2.565 1.00 94.44 156 LEU A O 1
ATOM 1290 N N . GLU A 1 157 ? 2.088 11.525 1.762 1.00 94.25 157 GLU A N 1
ATOM 1291 C CA . GLU A 1 157 ? 2.563 11.010 3.058 1.00 94.25 157 GLU A CA 1
ATOM 1292 C C . GLU A 1 157 ? 2.834 12.149 4.055 1.00 94.25 157 GLU A C 1
ATOM 1294 O O . GLU A 1 157 ? 2.377 12.142 5.203 1.00 94.25 157 GLU A O 1
ATOM 1299 N N . SER A 1 158 ? 3.525 13.188 3.584 1.00 93.50 158 SER A N 1
ATOM 1300 C CA . SER A 1 158 ? 3.849 14.377 4.374 1.00 93.50 158 SER A CA 1
ATOM 1301 C C . SER A 1 158 ? 2.600 15.165 4.773 1.00 93.50 158 SER A C 1
ATOM 1303 O O . SER A 1 158 ? 2.516 15.672 5.891 1.00 93.50 158 SER A O 1
ATOM 1305 N N . SER A 1 159 ? 1.613 15.265 3.884 1.00 92.31 159 SER A N 1
ATOM 1306 C CA . SER A 1 159 ? 0.328 15.904 4.187 1.00 92.31 159 SER A CA 1
ATOM 1307 C C . SER A 1 159 ? -0.479 15.088 5.198 1.00 92.31 159 SER A C 1
ATOM 1309 O O . SER A 1 159 ? -0.984 15.635 6.178 1.00 92.31 159 SER A O 1
ATOM 1311 N N . LEU A 1 160 ? -0.542 13.769 5.009 1.00 89.94 160 LEU A N 1
ATOM 1312 C CA . LEU A 1 160 ? -1.271 12.851 5.876 1.00 89.94 160 LEU A CA 1
ATOM 1313 C C . LEU A 1 160 ? -0.686 12.822 7.291 1.00 89.94 160 LEU A C 1
ATOM 1315 O O . LEU A 1 160 ? -1.437 12.840 8.262 1.00 89.94 160 LEU A O 1
ATOM 1319 N N . SER A 1 161 ? 0.643 12.831 7.428 1.00 87.12 161 SER A N 1
ATOM 1320 C CA . SER A 1 161 ? 1.308 12.858 8.739 1.00 87.12 161 SER A CA 1
ATOM 1321 C C . SER A 1 161 ? 0.962 14.109 9.559 1.00 87.12 161 SER A C 1
ATOM 1323 O O . SER A 1 161 ? 0.817 14.010 10.780 1.00 87.12 161 SER A O 1
ATOM 1325 N N . LYS A 1 162 ? 0.751 15.254 8.895 1.00 87.00 162 LYS A N 1
ATOM 1326 C CA . LYS A 1 162 ? 0.348 16.533 9.509 1.00 87.00 162 LYS A CA 1
ATOM 1327 C C . LYS A 1 162 ? -1.157 16.635 9.761 1.00 87.00 162 LYS A C 1
ATOM 1329 O O . LYS A 1 162 ? -1.578 17.380 10.645 1.00 87.00 162 LYS A O 1
ATOM 1334 N N . ALA A 1 163 ? -1.967 15.916 8.990 1.00 84.56 163 ALA A N 1
ATOM 1335 C CA . ALA A 1 163 ? -3.412 15.935 9.136 1.00 84.56 163 ALA A CA 1
ATOM 1336 C C . ALA A 1 163 ? -3.847 15.285 10.462 1.00 84.56 163 ALA A C 1
ATOM 1338 O O . ALA A 1 163 ? -3.321 14.246 10.878 1.00 84.56 163 ALA A O 1
ATOM 1339 N N . LYS A 1 164 ? -4.850 15.895 11.104 1.00 79.88 164 LYS A N 1
ATOM 1340 C CA . LYS A 1 164 ? -5.632 15.273 12.177 1.00 79.88 164 LYS A CA 1
ATOM 1341 C C . LYS A 1 164 ? -6.861 14.633 11.546 1.00 79.88 164 LYS A C 1
ATOM 1343 O O . LYS A 1 164 ? -7.701 15.342 10.991 1.00 79.88 164 LYS A O 1
ATOM 1348 N N . LEU A 1 165 ? -6.973 13.310 11.621 1.00 73.44 165 LEU A N 1
ATOM 1349 C CA . LEU A 1 165 ? -8.184 12.621 11.181 1.00 73.44 165 LEU A CA 1
ATOM 1350 C C . LEU A 1 165 ? -9.240 12.797 12.277 1.00 73.44 165 LEU A C 1
ATOM 1352 O O . LEU A 1 165 ? -9.043 12.347 13.405 1.00 73.44 165 LEU A O 1
ATOM 1356 N N . LYS A 1 166 ? -10.340 13.497 11.974 1.00 62.81 166 LYS A N 1
ATOM 1357 C CA . LYS A 1 166 ? -11.455 13.629 12.920 1.00 62.81 166 LYS A CA 1
ATOM 1358 C C . LYS A 1 166 ? -11.999 12.232 13.223 1.00 62.81 166 LYS A C 1
ATOM 1360 O O . LYS A 1 166 ? -12.316 11.480 12.306 1.00 62.81 166 LYS A O 1
ATOM 1365 N N . GLN A 1 167 ? -12.109 11.897 14.506 1.00 54.88 167 GLN A N 1
ATOM 1366 C CA . GLN A 1 167 ? -12.803 10.697 14.959 1.00 54.88 167 GLN A CA 1
ATOM 1367 C C . GLN A 1 167 ? -14.307 10.918 14.772 1.00 54.88 167 GLN A C 1
ATOM 1369 O O . GLN A 1 167 ? -15.003 11.304 15.698 1.00 54.88 167 GLN A O 1
ATOM 1374 N N . THR A 1 168 ? -14.834 10.721 13.567 1.00 44.59 168 THR A N 1
ATOM 1375 C CA . THR A 1 168 ? -16.284 10.557 13.388 1.00 44.59 168 THR A CA 1
ATOM 1376 C C . THR A 1 168 ? -16.625 9.103 13.710 1.00 44.59 168 THR A C 1
ATOM 1378 O O . THR A 1 168 ? -16.866 8.293 12.816 1.00 44.59 168 THR A O 1
ATOM 1381 N N . LEU A 1 169 ? -16.514 8.740 14.987 1.00 48.00 169 LEU A N 1
ATOM 1382 C CA . LEU A 1 169 ? -16.918 7.434 15.514 1.00 48.00 169 LEU A CA 1
ATOM 1383 C C . LEU A 1 169 ? -17.769 7.565 16.789 1.00 48.00 169 LEU A C 1
ATOM 1385 O O . LEU A 1 169 ? -17.869 6.596 17.527 1.00 48.00 169 LEU A O 1
ATOM 1389 N N . ASP A 1 170 ? -18.413 8.717 17.002 1.00 42.16 170 ASP A N 1
ATOM 1390 C CA . ASP A 1 170 ? -19.342 8.921 18.127 1.00 42.16 170 ASP A CA 1
ATOM 1391 C C . ASP A 1 170 ? -20.834 8.773 17.764 1.00 42.16 170 ASP A C 1
ATOM 1393 O O . ASP A 1 170 ? -21.666 8.784 18.660 1.00 42.16 170 ASP A O 1
ATOM 1397 N N . ASP A 1 171 ? -21.204 8.533 16.498 1.00 40.47 171 ASP A N 1
ATOM 1398 C CA . ASP A 1 171 ? -22.625 8.530 16.081 1.00 40.47 171 ASP A CA 1
ATOM 1399 C C . ASP A 1 171 ? -23.204 7.154 15.701 1.00 40.47 171 ASP A C 1
ATOM 1401 O O . ASP A 1 171 ? -24.201 7.061 14.986 1.00 40.47 171 ASP A O 1
ATOM 1405 N N . TYR A 1 172 ? -22.637 6.053 16.197 1.00 42.03 172 TYR A N 1
ATOM 1406 C CA . TYR A 1 172 ? -23.416 4.813 16.281 1.00 42.03 172 TYR A CA 1
ATOM 1407 C C . TYR A 1 172 ? -23.335 4.287 17.702 1.00 42.03 172 TYR A C 1
ATOM 1409 O O . TYR A 1 172 ? -22.330 3.706 18.109 1.00 42.03 172 TYR A O 1
ATOM 1417 N N . ALA A 1 173 ? -24.399 4.601 18.435 1.00 41.44 173 ALA A N 1
ATOM 1418 C CA . ALA A 1 173 ? -24.678 4.186 19.790 1.00 41.44 173 ALA A CA 1
ATOM 1419 C C . ALA A 1 173 ? -24.186 2.762 20.067 1.00 41.44 173 ALA A C 1
ATOM 1421 O O . ALA A 1 173 ? -24.487 1.825 19.325 1.00 41.44 173 ALA A O 1
ATOM 1422 N N . ASP A 1 174 ? -23.421 2.640 21.149 1.00 49.31 174 ASP A N 1
ATOM 1423 C CA . ASP A 1 174 ? -23.815 1.825 22.297 1.00 49.31 174 ASP A CA 1
ATOM 1424 C C . ASP A 1 174 ? -25.021 0.917 21.990 1.00 49.31 174 ASP A C 1
ATOM 1426 O O . ASP A 1 174 ? -26.184 1.307 22.084 1.00 49.31 174 ASP A O 1
ATOM 1430 N N . GLY A 1 175 ? -24.716 -0.268 21.482 1.00 45.59 175 GLY A N 1
ATOM 1431 C CA . GLY A 1 175 ? -25.686 -1.220 20.966 1.00 45.59 175 GLY A CA 1
ATOM 1432 C C . GLY A 1 175 ? -25.087 -2.602 21.094 1.00 45.59 175 GLY A C 1
ATOM 1433 O O . GLY A 1 175 ? -24.585 -3.151 20.121 1.00 45.59 175 GLY A O 1
ATOM 1434 N N . GLU A 1 176 ? -25.083 -3.081 22.337 1.00 40.78 176 GLU A N 1
ATOM 1435 C CA . GLU A 1 176 ? -24.689 -4.419 22.774 1.00 40.78 176 GLU A CA 1
ATOM 1436 C C . GLU A 1 176 ? -23.276 -4.841 22.350 1.00 40.78 176 GLU A C 1
ATOM 1438 O O . GLU A 1 176 ? -23.006 -5.407 21.289 1.00 40.78 176 GLU A O 1
ATOM 1443 N N . SER A 1 177 ? -22.351 -4.644 23.287 1.00 43.41 177 SER A N 1
ATOM 1444 C CA . SER A 1 177 ? -21.209 -5.533 23.444 1.00 43.41 177 SER A CA 1
ATOM 1445 C C . SER A 1 177 ? -21.705 -6.981 23.312 1.00 43.41 177 SER A C 1
ATOM 1447 O O . SER A 1 177 ? -22.402 -7.490 24.183 1.00 43.41 177 SER A O 1
ATOM 1449 N N . ILE A 1 178 ? -21.317 -7.683 22.242 1.00 43.91 178 ILE A N 1
ATOM 1450 C CA . ILE A 1 178 ? -21.532 -9.139 22.103 1.00 43.91 178 ILE A CA 1
ATOM 1451 C C . ILE A 1 178 ? -20.931 -9.903 23.309 1.00 43.91 178 ILE A C 1
ATOM 1453 O O . ILE A 1 178 ? -21.275 -11.057 23.566 1.00 43.91 178 ILE A O 1
ATOM 1457 N N . PHE A 1 179 ? -20.071 -9.255 24.107 1.00 44.34 179 PHE A N 1
ATOM 1458 C CA . PHE A 1 179 ? -19.560 -9.791 25.367 1.00 44.34 179 PHE A CA 1
ATOM 1459 C C . PHE A 1 179 ? -20.575 -9.780 26.524 1.00 44.34 179 PHE A C 1
ATOM 1461 O O . PHE A 1 179 ? -20.331 -10.474 27.511 1.00 44.34 179 PHE A O 1
ATOM 1468 N N . ASP A 1 180 ? -21.709 -9.085 26.413 1.00 43.91 180 ASP A N 1
ATOM 1469 C CA . ASP A 1 180 ? -22.738 -9.037 27.464 1.00 43.91 180 ASP A CA 1
ATOM 1470 C C . ASP A 1 180 ? -23.610 -10.307 27.479 1.00 43.91 180 ASP A C 1
ATOM 1472 O O . ASP A 1 180 ? -24.242 -10.632 28.487 1.00 43.91 180 ASP A O 1
ATOM 1476 N N . CYS A 1 181 ? -23.574 -11.104 26.405 1.00 41.09 181 CYS A N 1
ATOM 1477 C CA . CYS A 1 181 ? -24.341 -12.346 26.282 1.00 41.09 181 CYS A CA 1
ATOM 1478 C C . CYS A 1 181 ? -23.815 -13.510 27.143 1.00 41.09 181 CYS A C 1
ATOM 1480 O O . CYS A 1 181 ? -24.490 -14.530 27.255 1.00 41.09 181 CYS A O 1
ATOM 1482 N N . LEU A 1 182 ? -22.631 -13.401 27.756 1.00 43.88 182 LEU A N 1
ATOM 1483 C CA . LEU A 1 182 ? -21.973 -14.537 28.427 1.00 43.88 182 LEU A CA 1
ATOM 1484 C C . LEU A 1 182 ? -21.945 -14.439 29.962 1.00 43.88 182 LEU A C 1
ATOM 1486 O O . LEU A 1 182 ? -21.205 -15.174 30.612 1.00 43.88 182 LEU A O 1
ATOM 1490 N N . GLY A 1 183 ? -22.746 -13.544 30.548 1.00 36.00 183 GLY A N 1
ATOM 1491 C CA . GLY A 1 183 ? -22.740 -13.263 31.987 1.00 36.00 183 GLY A CA 1
ATOM 1492 C C . GLY A 1 183 ? -23.941 -13.749 32.804 1.00 36.00 183 GLY A C 1
ATOM 1493 O O . GLY A 1 183 ? -23.968 -13.470 34.000 1.00 36.00 183 GLY A O 1
ATOM 1494 N N . ARG A 1 184 ? -24.941 -14.435 32.230 1.00 35.31 184 ARG A N 1
ATOM 1495 C CA . ARG A 1 184 ? -26.106 -14.900 33.011 1.00 35.31 184 ARG A CA 1
ATOM 1496 C C . ARG A 1 184 ? -26.050 -16.404 33.293 1.00 35.31 184 ARG A C 1
ATOM 1498 O O . ARG A 1 184 ? -26.286 -17.181 32.371 1.00 35.31 184 ARG A O 1
ATOM 1505 N N . PRO A 1 185 ? -25.771 -16.822 34.540 1.00 39.09 185 PRO A N 1
ATOM 1506 C CA . PRO A 1 185 ? -26.030 -18.187 34.969 1.00 39.09 185 PRO A CA 1
ATOM 1507 C C . PRO A 1 185 ? -27.543 -18.380 35.167 1.00 39.09 185 PRO A C 1
ATOM 1509 O O . PRO A 1 185 ? -28.182 -17.571 35.845 1.00 39.09 185 PRO A O 1
ATOM 1512 N N . TYR A 1 186 ? -28.094 -19.428 34.554 1.00 38.50 186 TYR A N 1
ATOM 1513 C CA . TYR A 1 186 ? -29.311 -20.091 35.031 1.00 38.50 186 TYR A CA 1
ATOM 1514 C C . TYR A 1 186 ? -28.904 -21.228 35.963 1.00 38.50 186 TYR A C 1
ATOM 1516 O O . TYR A 1 186 ? -27.880 -21.880 35.650 1.00 38.50 186 TYR A O 1
#

Nearest PDB structures (foldseek):
  1x8z-assembly1_A-2  TM=2.957E-01  e=7.082E+00  Arabidopsis thaliana
  1x8z-assembly3_A  TM=2.957E-01  e=7.082E+00  Arabidopsis thaliana

pLDDT: mean 78.08, std 18.99, range [35.31, 97.81]

Radius of gyration: 25.63 Å; Cα contacts (8 Å, |Δi|>4): 82; chains: 1; bounding box: 70×53×72 Å

Secondary structure (DSSP, 8-state):
--GGG-TTTGGG-HHHHHHHHHHHT-TTTSHHHHHHHHHHHHH-HHHHHHHHHHHHHHHHHHHHHHHHHHHHTTTT---S--HHHHHHHHHHHHHHHHHHHHHPPPHHHHHHHHHHHHHHHHHHHHHHHHHHS-TTTS-HHHHTHHHHHHHHHHHHHHHHHH-------SSS-----GGGGG----